Protein AF-0000000082181141 (afdb_homodimer)

Secondary structure (DSSP, 8-state):
------------------------SS------------EEE-S-SEEEEETT--EEE--EEE-SSPPEEEEEEE-SS-EEEEEEE-TTS-EEE-GGGTTTEEE-TTS-EEE-S--GGG-EEEEEEEE-TTS-EEEEEEEEEEE--/------------------------SS------------EEE-S-SEEEEETT--EEE--EEE-SSPPEEEEEEE-SS-EEEEEEE-TTS-EEE-GGGTTTEEE-TTS-EEE-S--GGG-EEEEEEEE-TTS-EEEEEEEEEEE--

Nearest PDB structures (foldseek):
  8jen-assembly4_P  TM=8.760E-01  e=7.031E-07  Homo sapiens
  5vst-assembly1_A  TM=7.725E-01  e=2.899E-07  Mus musculus
  4wtz-assembly5_L  TM=7.757E-01  e=3.823E-07  Homo sapiens
  2dru-assembly1_A  TM=8.192E-01  e=1.095E-06  Rattus norvegicus
  2fbo-assembly1_J  TM=8.295E-01  e=3.703E-06  Branchiostoma floridae

pLDDT: mean 78.2, std 28.74, range [19.04, 98.72]

Foldseek 3Di:
DPPPPPVPPPPPPPVPPPPDPDPDDPPPPPVPPVQWDKDKDDPAQEEEEEAQAKDKDDIAIDGPDWWKKWKWWDDPPDIGTQWIDTQVGDTDGDPVQVVAWDAHNRRMIMGGRDDQVSFGKMKMWIADPVGDIDIDMHGYGYHYD/DPPPPPPPPPPPPPVPPPPDPDPDDPPPPPVPPPQFDKDKDDPAQEEEEEAQAKDKDDIAIDGPDWWKKWKWWDDPPDIGTQWIDTQVGDTDGDPVQVVAWDAHNRRMIMGGRDDQVSFGKMKMWIADPVGDIDIDMHGYGYHYD

InterPro domains:
  IPR013783 Immunoglobulin-like fold [G3DSA:2.60.40.10] (36-145)
  IPR036179 Immunoglobulin-like domain superfamily [SSF48726] (46-142)

Structure (mmCIF, N/CA/C/O backbone):
data_AF-0000000082181141-model_v1
#
loop_
_entity.id
_entity.type
_entity.pdbx_description
1 polymer 'Immunoglobulin V-set domain-containing protein'
#
loop_
_atom_site.group_PDB
_atom_site.id
_atom_site.type_symbol
_atom_site.label_atom_id
_atom_site.label_alt_id
_atom_site.label_comp_id
_atom_site.label_asym_id
_atom_site.label_entity_id
_atom_site.label_seq_id
_atom_site.pdbx_PDB_ins_code
_atom_site.Cartn_x
_atom_site.Cartn_y
_atom_site.Cartn_z
_atom_site.occupancy
_atom_site.B_iso_or_equiv
_atom_site.auth_seq_id
_atom_site.auth_comp_id
_atom_site.auth_asym_id
_atom_site.auth_atom_id
_atom_site.pdbx_PDB_model_num
ATOM 1 N N . ASN A 1 1 ? -17.801 35.906 -7.103 1 19.86 1 ASN A N 1
ATOM 2 C CA . ASN A 1 1 ? -16.716 35.329 -6.318 1 19.86 1 ASN A CA 1
ATOM 3 C C . ASN A 1 1 ? -16.661 33.811 -6.466 1 19.86 1 ASN A C 1
ATOM 5 O O . ASN A 1 1 ? -17.418 33.092 -5.811 1 19.86 1 ASN A O 1
ATOM 9 N N . THR A 1 2 ? -16.74 33.261 -7.674 1 23.05 2 THR A N 1
ATOM 10 C CA . THR A 1 2 ? -16.911 32.115 -8.561 1 23.05 2 THR A CA 1
ATOM 11 C C . THR A 1 2 ? -15.805 31.088 -8.336 1 23.05 2 THR A C 1
ATOM 13 O O . THR A 1 2 ? -14.623 31.391 -8.517 1 23.05 2 THR A O 1
ATOM 16 N N . ASN A 1 3 ? -15.897 30.335 -7.176 1 23.02 3 ASN A N 1
ATOM 17 C CA . ASN A 1 3 ? -15.064 29.287 -6.596 1 23.02 3 ASN A CA 1
ATOM 18 C C . ASN A 1 3 ? -14.613 28.281 -7.651 1 23.02 3 ASN A C 1
ATOM 20 O O . ASN A 1 3 ? -15.442 27.609 -8.268 1 23.02 3 ASN A O 1
ATOM 24 N N . GLN A 1 4 ? -13.595 28.724 -8.444 1 19.26 4 GLN A N 1
ATOM 25 C CA . GLN A 1 4 ? -12.922 27.961 -9.49 1 19.26 4 GLN A CA 1
ATOM 26 C C . GLN A 1 4 ? -12.597 26.547 -9.018 1 19.26 4 GLN A C 1
ATOM 28 O O . GLN A 1 4 ? -11.86 26.365 -8.047 1 19.26 4 GLN A O 1
ATOM 33 N N . ILE A 1 5 ? -13.565 25.697 -8.927 1 23.55 5 ILE A N 1
ATOM 34 C CA . ILE A 1 5 ? -13.429 24.263 -8.695 1 23.55 5 ILE A CA 1
ATOM 35 C C . ILE A 1 5 ? -12.376 23.685 -9.637 1 23.55 5 ILE A C 1
ATOM 37 O O . ILE A 1 5 ? -12.574 23.651 -10.854 1 23.55 5 ILE A O 1
ATOM 41 N N . TYR A 1 6 ? -11.09 24.223 -9.479 1 22.86 6 TYR A N 1
ATOM 42 C CA . TYR A 1 6 ? -10.043 23.544 -10.233 1 22.86 6 TYR A CA 1
ATOM 43 C C . TYR A 1 6 ? -10.096 22.038 -10.006 1 22.86 6 TYR A C 1
ATOM 45 O O . TYR A 1 6 ? -10.038 21.574 -8.864 1 22.86 6 TYR A O 1
ATOM 53 N N . GLN A 1 7 ? -11.036 21.407 -10.589 1 21.75 7 GLN A N 1
ATOM 54 C CA . GLN A 1 7 ? -11.056 19.952 -10.696 1 21.75 7 GLN A CA 1
ATOM 55 C C . GLN A 1 7 ? -9.693 19.412 -11.12 1 21.75 7 GLN A C 1
ATOM 57 O O . GLN A 1 7 ? -9.26 19.626 -12.254 1 21.75 7 GLN A O 1
ATOM 62 N N . LEU A 1 8 ? -8.682 19.796 -10.345 1 24.06 8 LEU A N 1
ATOM 63 C CA . LEU A 1 8 ? -7.401 19.162 -10.636 1 24.06 8 LEU A CA 1
ATOM 64 C C . LEU A 1 8 ? -7.576 17.667 -10.876 1 24.06 8 LEU A C 1
ATOM 66 O O . LEU A 1 8 ? -8.037 16.942 -9.991 1 24.06 8 LEU A O 1
ATOM 70 N N . LEU A 1 9 ? -7.953 17.438 -12.1 1 23.08 9 LEU A N 1
ATOM 71 C CA . LEU A 1 9 ? -7.835 16.108 -12.688 1 23.08 9 LEU A CA 1
ATOM 72 C C . LEU A 1 9 ? -6.479 15.49 -12.367 1 23.08 9 LEU A C 1
ATOM 74 O O . LEU A 1 9 ? -5.438 16.048 -12.721 1 23.08 9 LEU A O 1
ATOM 78 N N . PHE A 1 10 ? -6.385 15.073 -11.206 1 24.81 10 PHE A N 1
ATOM 79 C CA . PHE A 1 10 ? -5.221 14.284 -10.821 1 24.81 10 PHE A CA 1
ATOM 80 C C . PHE A 1 10 ? -4.893 13.247 -11.888 1 24.81 10 PHE A C 1
ATOM 82 O O . PHE A 1 10 ? -5.723 12.393 -12.208 1 24.81 10 PHE A O 1
ATOM 89 N N . ILE A 1 11 ? -4.256 13.797 -13.004 1 24.34 11 ILE A N 1
ATOM 90 C CA . ILE A 1 11 ? -3.639 13.008 -14.064 1 24.34 11 ILE A CA 1
ATOM 91 C C . ILE A 1 11 ? -2.684 11.984 -13.455 1 24.34 11 ILE A C 1
ATOM 93 O O . ILE A 1 11 ? -1.745 12.348 -12.743 1 24.34 11 ILE A O 1
ATOM 97 N N . CYS A 1 12 ? -3.161 10.852 -13.091 1 27.35 12 CYS A N 1
ATOM 98 C CA . CYS A 1 12 ? -2.295 9.712 -12.814 1 27.35 12 CYS A CA 1
ATOM 99 C C . CYS A 1 12 ? -1.218 9.573 -13.884 1 27.35 12 CYS A C 1
ATOM 101 O O . CYS A 1 12 ? -1.527 9.361 -15.058 1 27.35 12 CYS A O 1
ATOM 103 N N . HIS A 1 13 ? -0.303 10.543 -14 1 24.77 13 HIS A N 1
ATOM 104 C CA . HIS A 1 13 ? 0.843 10.473 -14.901 1 24.77 13 HIS A CA 1
ATOM 105 C C . HIS A 1 13 ? 1.523 9.11 -14.821 1 24.77 13 HIS A C 1
ATOM 107 O O . HIS A 1 13 ? 1.971 8.697 -13.749 1 24.77 13 HIS A O 1
ATOM 113 N N . THR A 1 14 ? 0.933 8.153 -15.519 1 28.02 14 THR A N 1
ATOM 114 C CA . THR A 1 14 ? 1.706 6.978 -15.907 1 28.02 14 THR A CA 1
ATOM 115 C C . THR A 1 14 ? 2.985 7.388 -16.632 1 28.02 14 THR A C 1
ATOM 117 O O . THR A 1 14 ? 2.93 8.006 -17.697 1 28.02 14 THR A O 1
ATOM 120 N N . LEU A 1 15 ? 3.964 7.929 -16.001 1 25.99 15 LEU A N 1
ATOM 121 C CA . LEU A 1 15 ? 5.179 8.172 -16.772 1 25.99 15 LEU A CA 1
ATOM 122 C C . LEU A 1 15 ? 5.629 6.905 -17.492 1 25.99 15 LEU A C 1
ATOM 124 O O . LEU A 1 15 ? 5.881 5.881 -16.854 1 25.99 15 LEU A O 1
ATOM 128 N N . LYS A 1 16 ? 5.07 6.676 -18.762 1 25.07 16 LYS A N 1
ATOM 129 C CA . LYS A 1 16 ? 5.609 5.763 -19.766 1 25.07 16 LYS A CA 1
ATOM 130 C C . LYS A 1 16 ? 7.068 6.085 -20.075 1 25.07 16 LYS A C 1
ATOM 132 O O . LYS A 1 16 ? 7.358 7.029 -20.814 1 25.07 16 LYS A O 1
ATOM 137 N N . ASN A 1 17 ? 8.045 6.044 -19.243 1 24.16 17 ASN A N 1
ATOM 138 C CA . ASN A 1 17 ? 9.379 6.253 -19.794 1 24.16 17 ASN A CA 1
ATOM 139 C C . ASN A 1 17 ? 9.751 5.158 -20.791 1 24.16 17 ASN A C 1
ATOM 141 O O . ASN A 1 17 ? 9.841 3.985 -20.426 1 24.16 17 ASN A O 1
ATOM 145 N N . THR A 1 18 ? 9.215 5.223 -22.022 1 24.88 18 THR A N 1
ATOM 146 C CA . THR A 1 18 ? 9.693 4.453 -23.165 1 24.88 18 THR A CA 1
ATOM 147 C C . THR A 1 18 ? 11.182 4.697 -23.396 1 24.88 18 THR A C 1
ATOM 149 O O . THR A 1 18 ? 11.581 5.785 -23.815 1 24.88 18 THR A O 1
ATOM 152 N N . VAL A 1 19 ? 12.11 4.582 -22.564 1 25.71 19 VAL A N 1
ATOM 153 C CA . VAL A 1 19 ? 13.435 4.895 -23.087 1 25.71 19 VAL A CA 1
ATOM 154 C C . VAL A 1 19 ? 13.849 3.841 -24.112 1 25.71 19 VAL A C 1
ATOM 156 O O . VAL A 1 19 ? 13.633 2.645 -23.902 1 25.71 19 VAL A O 1
ATOM 159 N N . PRO A 1 20 ? 13.865 4.217 -25.385 1 25.05 20 PRO A N 1
ATOM 160 C CA . PRO A 1 20 ? 14.493 3.44 -26.456 1 25.05 20 PRO A CA 1
ATOM 161 C C . PRO A 1 20 ? 15.924 3.023 -26.123 1 25.05 20 PRO A C 1
ATOM 163 O O . PRO A 1 20 ? 16.661 3.785 -25.493 1 25.05 20 PRO A O 1
ATOM 166 N N . LEU A 1 21 ? 16.21 1.739 -26.136 1 24.79 21 LEU A N 1
ATOM 167 C CA . LEU A 1 21 ? 17.502 1.123 -25.852 1 24.79 21 LEU A CA 1
ATOM 168 C C . LEU A 1 21 ? 18.514 1.454 -26.945 1 24.79 21 LEU A C 1
ATOM 170 O O . LEU A 1 21 ? 18.571 0.773 -27.97 1 24.79 21 LEU A O 1
ATOM 174 N N . SER A 1 22 ? 18.564 2.649 -27.493 1 25.55 22 SER A N 1
ATOM 175 C CA . SER A 1 22 ? 19.707 2.708 -28.398 1 25.55 22 SER A CA 1
ATOM 176 C C . SER A 1 22 ? 21.018 2.499 -27.648 1 25.55 22 SER A C 1
ATOM 178 O O . SER A 1 22 ? 21.136 2.87 -26.479 1 25.55 22 SER A O 1
ATOM 180 N N . PHE A 1 23 ? 21.821 1.548 -28.116 1 26.53 23 PHE A N 1
ATOM 181 C CA . PHE A 1 23 ? 23.13 1.065 -27.692 1 26.53 23 PHE A CA 1
ATOM 182 C C . PHE A 1 23 ? 24.176 2.169 -27.805 1 26.53 23 PHE A C 1
ATOM 184 O O . PHE A 1 23 ? 25.213 1.985 -28.445 1 26.53 23 PHE A O 1
ATOM 191 N N . PRO A 1 24 ? 23.975 3.504 -27.488 1 28.1 24 PRO A N 1
ATOM 192 C CA . PRO A 1 24 ? 25.088 4.362 -27.904 1 28.1 24 PRO A CA 1
ATOM 193 C C . PRO A 1 24 ? 26.413 3.962 -27.26 1 28.1 24 PRO A C 1
ATOM 195 O O . PRO A 1 24 ? 26.425 3.261 -26.245 1 28.1 24 PRO A O 1
ATOM 198 N N . SER A 1 25 ? 27.574 4.312 -27.995 1 29.5 25 SER A N 1
ATOM 199 C CA . SER A 1 25 ? 29.028 4.39 -27.899 1 29.5 25 SER A CA 1
ATOM 200 C C . SER A 1 25 ? 29.464 4.912 -26.534 1 29.5 25 SER A C 1
ATOM 202 O O . SER A 1 25 ? 28.641 5.402 -25.759 1 29.5 25 SER A O 1
ATOM 204 N N . SER A 1 26 ? 30.699 5.655 -26.478 1 30.93 26 SER A N 1
ATOM 205 C CA . SER A 1 26 ? 31.602 6.061 -25.406 1 30.93 26 SER A CA 1
ATOM 206 C C . SER A 1 26 ? 30.925 7.043 -24.456 1 30.93 26 SER A C 1
ATOM 208 O O . SER A 1 26 ? 31.516 8.057 -24.078 1 30.93 26 SER A O 1
ATOM 210 N N . LEU A 1 27 ? 29.56 7.139 -24.383 1 30.86 27 LEU A N 1
ATOM 211 C CA . LEU A 1 27 ? 28.951 8.359 -23.865 1 30.86 27 LEU A CA 1
ATOM 212 C C . LEU A 1 27 ? 29.376 8.608 -22.422 1 30.86 27 LEU A C 1
ATOM 214 O O . LEU A 1 27 ? 29.222 7.735 -21.565 1 30.86 27 LEU A O 1
ATOM 218 N N . HIS A 1 28 ? 30.332 9.536 -22.329 1 34.74 28 HIS A N 1
ATOM 219 C CA . HIS A 1 28 ? 30.554 10.21 -21.055 1 34.74 28 HIS A CA 1
ATOM 220 C C . HIS A 1 28 ? 29.244 10.401 -20.297 1 34.74 28 HIS A C 1
ATOM 222 O O . HIS A 1 28 ? 28.333 11.074 -20.784 1 34.74 28 HIS A O 1
ATOM 228 N N . TYR A 1 29 ? 28.77 9.403 -19.776 1 31.19 29 TYR A N 1
ATOM 229 C CA . TYR A 1 29 ? 27.531 9.429 -19.006 1 31.19 29 TYR A CA 1
ATOM 230 C C . TYR A 1 29 ? 27.494 10.633 -18.072 1 31.19 29 TYR A C 1
ATOM 232 O O . TYR A 1 29 ? 28.248 10.694 -17.098 1 31.19 29 TYR A O 1
ATOM 240 N N . VAL A 1 30 ? 27.604 11.901 -18.672 1 35.65 30 VAL A N 1
ATOM 241 C CA . VAL A 1 30 ? 27.159 12.957 -17.769 1 35.65 30 VAL A CA 1
ATOM 242 C C . VAL A 1 30 ? 26.025 12.439 -16.887 1 35.65 30 VAL A C 1
ATOM 244 O O . VAL A 1 30 ? 25.054 11.866 -17.386 1 35.65 30 VAL A O 1
ATOM 247 N N . LEU A 1 31 ? 26.438 12.02 -15.758 1 38.08 31 LEU A N 1
ATOM 248 C CA . LEU A 1 31 ? 25.352 11.774 -14.815 1 38.08 31 LEU A CA 1
ATOM 249 C C . LEU A 1 31 ? 24.214 12.766 -15.025 1 38.08 31 LEU A C 1
ATOM 251 O O . LEU A 1 31 ? 24.448 13.971 -15.142 1 38.08 31 LEU A O 1
ATOM 255 N N . PRO A 1 32 ? 23.272 12.565 -16.036 1 42.5 32 PRO A N 1
ATOM 256 C CA . PRO A 1 32 ? 22.259 13.617 -16.145 1 42.5 32 PRO A CA 1
ATOM 257 C C . PRO A 1 32 ? 22.104 14.422 -14.857 1 42.5 32 PRO A C 1
ATOM 259 O O . PRO A 1 32 ? 22.416 13.925 -13.772 1 42.5 32 PRO A O 1
ATOM 262 N N . PRO A 1 33 ? 22.056 15.811 -14.928 1 42.9 33 PRO A N 1
ATOM 263 C CA . PRO A 1 33 ? 21.791 16.509 -13.668 1 42.9 33 PRO A CA 1
ATOM 264 C C . PRO A 1 33 ? 20.981 15.666 -12.685 1 42.9 33 PRO A C 1
ATOM 266 O O . PRO A 1 33 ? 20.175 14.83 -13.102 1 42.9 33 PRO A O 1
ATOM 269 N N . ALA A 1 34 ? 21.469 15.355 -11.53 1 43.54 34 ALA A N 1
ATOM 270 C CA . ALA A 1 34 ? 20.736 14.649 -10.482 1 43.54 34 ALA A CA 1
ATOM 271 C C . ALA A 1 34 ? 19.238 14.921 -10.582 1 43.54 34 ALA A C 1
ATOM 273 O O . ALA A 1 34 ? 18.789 16.047 -10.355 1 43.54 34 ALA A O 1
ATOM 274 N N . ALA A 1 35 ? 18.544 14.73 -11.683 1 47.39 35 ALA A N 1
ATOM 275 C CA . ALA A 1 35 ? 17.109 14.826 -11.432 1 47.39 35 ALA A CA 1
ATOM 276 C C . ALA A 1 35 ? 16.807 14.764 -9.937 1 47.39 35 ALA A C 1
ATOM 278 O O . ALA A 1 35 ? 17.418 13.979 -9.207 1 47.39 35 ALA A O 1
ATOM 279 N N . GLY A 1 36 ? 16.705 15.94 -9.354 1 56.25 36 GLY A N 1
ATOM 280 C CA . GLY A 1 36 ? 16.504 16.09 -7.921 1 56.25 36 GLY A CA 1
ATOM 281 C C . GLY A 1 36 ? 15.834 14.887 -7.284 1 56.25 36 GLY A C 1
ATOM 282 O O . GLY A 1 36 ? 14.779 14.442 -7.741 1 56.25 36 GLY A O 1
ATOM 283 N N . ALA A 1 37 ? 16.573 13.976 -6.728 1 82.43 37 ALA A N 1
ATOM 284 C CA . ALA A 1 37 ? 16.152 12.73 -6.092 1 82.43 37 ALA A CA 1
ATOM 285 C C . ALA A 1 37 ? 15.163 12.999 -4.961 1 82.43 37 ALA A C 1
ATOM 287 O O . ALA A 1 37 ? 15.401 13.863 -4.113 1 82.43 37 ALA A O 1
ATOM 288 N N . ILE A 1 38 ? 13.944 12.766 -5.1 1 94.63 38 ILE A N 1
ATOM 289 C CA . ILE A 1 38 ? 12.963 12.859 -4.024 1 94.63 38 ILE A CA 1
ATOM 290 C C . ILE A 1 38 ? 13.408 11.997 -2.844 1 94.63 38 ILE A C 1
ATOM 292 O O . ILE A 1 38 ? 13.817 10.848 -3.026 1 94.63 38 ILE A O 1
ATOM 296 N N . SER A 1 39 ? 13.478 12.657 -1.706 1 95.47 39 SER A N 1
ATOM 297 C CA . SER A 1 39 ? 13.712 11.916 -0.47 1 95.47 39 SER A CA 1
ATOM 298 C C . SER A 1 39 ? 12.573 12.124 0.522 1 95.47 39 SER A C 1
ATOM 300 O O . SER A 1 39 ? 12.165 13.258 0.779 1 95.47 39 SER A O 1
ATOM 302 N N . ILE A 1 40 ? 12.059 11 0.964 1 96.15 40 ILE A N 1
ATOM 303 C CA . ILE A 1 40 ? 11.043 11.028 2.01 1 96.15 40 ILE A CA 1
ATOM 304 C C . ILE A 1 40 ? 11.592 10.382 3.28 1 96.15 40 ILE A C 1
ATOM 306 O O . ILE A 1 40 ? 11.893 9.186 3.296 1 96.15 40 ILE A O 1
ATOM 310 N N . ARG A 1 41 ? 11.625 11.143 4.311 1 96.62 41 ARG A N 1
ATOM 311 C CA . ARG A 1 41 ? 12.133 10.635 5.582 1 96.62 41 ARG A CA 1
ATOM 312 C C . ARG A 1 41 ? 11.059 10.69 6.662 1 96.62 41 ARG A C 1
ATOM 314 O O . ARG A 1 41 ? 10.276 11.641 6.72 1 96.62 41 ARG A O 1
ATOM 321 N N . SER A 1 42 ? 11.02 9.699 7.456 1 96.81 42 SER A N 1
ATOM 322 C CA . SER A 1 42 ? 10.116 9.632 8.6 1 96.81 42 SER A CA 1
ATOM 323 C C . SER A 1 42 ? 10.777 8.94 9.787 1 96.81 42 SER A C 1
ATOM 325 O O . SER A 1 42 ? 11.495 7.952 9.615 1 96.81 42 SER A O 1
ATOM 327 N N . PRO A 1 43 ? 10.539 9.483 10.998 1 94.29 43 PRO A N 1
ATOM 328 C CA . PRO A 1 43 ? 11.118 8.831 12.176 1 94.29 43 PRO A CA 1
ATOM 329 C C . PRO A 1 43 ? 10.463 7.487 12.487 1 94.29 43 PRO A C 1
ATOM 331 O O . PRO A 1 43 ? 11.078 6.63 13.127 1 94.29 43 PRO A O 1
ATOM 334 N N . GLN A 1 44 ? 9.24 7.312 12.14 1 95.51 44 GLN A N 1
ATOM 335 C CA . GLN A 1 44 ? 8.498 6.104 12.483 1 95.51 44 GLN A CA 1
ATOM 336 C C . GLN A 1 44 ? 7.585 5.675 11.338 1 95.51 44 GLN A C 1
ATOM 338 O O . GLN A 1 44 ? 6.814 6.483 10.817 1 95.51 44 GLN A O 1
ATOM 343 N N . HIS A 1 45 ? 7.659 4.386 11.003 1 95.05 45 HIS A N 1
ATOM 344 C CA . HIS A 1 45 ? 6.847 3.881 9.901 1 95.05 45 HIS A CA 1
ATOM 345 C C . HIS A 1 45 ? 5.771 2.925 10.404 1 95.05 45 HIS A C 1
ATOM 347 O O . HIS A 1 45 ? 4.879 2.534 9.646 1 95.05 45 HIS A O 1
ATOM 353 N N . SER A 1 46 ? 5.853 2.534 11.645 1 93.3 46 SER A N 1
ATOM 354 C CA . SER A 1 46 ? 4.833 1.718 12.296 1 93.3 46 SER A CA 1
ATOM 355 C C . SER A 1 46 ? 4.278 2.412 13.536 1 93.3 46 SER A C 1
ATOM 357 O O . SER A 1 46 ? 5.029 2.749 14.454 1 93.3 46 SER A O 1
ATOM 359 N N . LEU A 1 47 ? 2.999 2.587 13.522 1 96.73 47 LEU A N 1
ATOM 360 C CA . LEU A 1 47 ? 2.346 3.315 14.605 1 96.73 47 LEU A CA 1
ATOM 361 C C . LEU A 1 47 ? 1.229 2.482 15.223 1 96.73 47 LEU A C 1
ATOM 363 O O . LEU A 1 47 ? 0.494 1.793 14.511 1 96.73 47 LEU A O 1
ATOM 367 N N . THR A 1 48 ? 1.153 2.491 16.518 1 96.91 48 THR A N 1
ATOM 368 C CA . THR A 1 48 ? 0.034 1.929 17.266 1 96.91 48 THR A CA 1
ATOM 369 C C . THR A 1 48 ? -0.619 2.993 18.144 1 96.91 48 THR A C 1
ATOM 371 O O . THR A 1 48 ? 0.062 3.672 18.916 1 96.91 48 THR A O 1
ATOM 374 N N . ARG A 1 49 ? -1.917 3.192 17.981 1 98.12 49 ARG A N 1
ATOM 375 C CA . ARG A 1 49 ? -2.65 4.21 18.725 1 98.12 49 ARG A CA 1
ATOM 376 C C . ARG A 1 49 ? -3.988 3.671 19.219 1 98.12 49 ARG A C 1
ATOM 378 O O . ARG A 1 49 ? -4.575 2.784 18.594 1 98.12 49 ARG A O 1
ATOM 385 N N . PRO A 1 50 ? -4.519 4.247 20.315 1 97.58 50 PRO A N 1
ATOM 386 C CA . PRO A 1 50 ? -5.863 3.866 20.754 1 97.58 50 PRO A CA 1
ATOM 387 C C . PRO A 1 50 ? -6.963 4.515 19.917 1 97.58 50 PRO A C 1
ATOM 389 O O . PRO A 1 50 ? -6.762 5.596 19.357 1 97.58 50 PRO A O 1
ATOM 392 N N . VAL A 1 51 ? -8.099 3.846 19.915 1 97.69 51 VAL A N 1
ATOM 393 C CA . VAL A 1 51 ? -9.293 4.417 19.302 1 97.69 51 VAL A CA 1
ATOM 394 C C . VAL A 1 51 ? -9.566 5.8 19.889 1 97.69 51 VAL A C 1
ATOM 396 O O . VAL A 1 51 ? -9.312 6.039 21.072 1 97.69 51 VAL A O 1
ATOM 399 N N . GLN A 1 52 ? -10.079 6.757 19.077 1 97.15 52 GLN A N 1
ATOM 400 C CA . GLN A 1 52 ? -10.533 8.102 19.411 1 97.15 52 GLN A CA 1
ATOM 401 C C . GLN A 1 52 ? -9.352 9.045 19.625 1 97.15 52 GLN A C 1
ATOM 403 O O . GLN A 1 52 ? -9.537 10.251 19.796 1 97.15 52 GLN A O 1
ATOM 408 N N . GLN A 1 53 ? -8.198 8.542 19.59 1 97.89 53 GLN A N 1
ATOM 409 C CA . GLN A 1 53 ? -7.026 9.412 19.602 1 97.89 53 GLN A CA 1
ATOM 410 C C . GLN A 1 53 ? -6.652 9.85 18.19 1 97.89 53 GLN A C 1
ATOM 412 O O . GLN A 1 53 ? -7.344 9.516 17.226 1 97.89 53 GLN A O 1
ATOM 417 N N . ASP A 1 54 ? -5.65 10.666 18.138 1 98.4 54 ASP A N 1
ATOM 418 C CA . ASP A 1 54 ? -5.165 11.153 16.85 1 98.4 54 ASP A CA 1
ATOM 419 C C . ASP A 1 54 ? -3.82 10.522 16.496 1 98.4 54 ASP A C 1
ATOM 421 O O . ASP A 1 54 ? -3.156 9.939 17.356 1 98.4 54 ASP A O 1
ATOM 425 N N . VAL A 1 55 ? -3.493 10.599 15.218 1 98.71 55 VAL A N 1
ATOM 426 C CA . VAL A 1 55 ? -2.182 10.145 14.765 1 98.71 55 VAL A CA 1
ATOM 427 C C . VAL A 1 55 ? -1.615 11.132 13.748 1 98.71 55 VAL A C 1
ATOM 429 O O . VAL A 1 55 ? -2.367 11.766 13.003 1 98.71 55 VAL A O 1
ATOM 432 N N . LEU A 1 56 ? -0.326 11.281 13.821 1 98.72 56 LEU A N 1
ATOM 433 C CA . LEU A 1 56 ? 0.413 12.066 12.839 1 98.72 56 LEU A CA 1
ATOM 434 C C . LEU A 1 56 ? 1.339 11.177 12.017 1 98.72 56 LEU A C 1
ATOM 436 O O . LEU A 1 56 ? 2.198 10.487 12.572 1 98.72 56 LEU A O 1
ATOM 440 N N . PHE A 1 57 ? 1.103 11.166 10.792 1 98.41 57 PHE A N 1
ATOM 441 C CA . PHE A 1 57 ? 2.087 10.597 9.88 1 98.41 57 PHE A CA 1
ATOM 442 C C . PHE A 1 57 ? 3.113 11.645 9.467 1 98.41 57 PHE A C 1
ATOM 444 O O . PHE A 1 57 ? 2.894 12.395 8.514 1 98.41 57 PHE A O 1
ATOM 451 N N . SER A 1 58 ? 4.226 11.604 10.113 1 98.32 58 SER A N 1
ATOM 452 C CA . SER A 1 58 ? 5.221 12.663 9.981 1 98.32 58 SER A CA 1
ATOM 453 C C . SER A 1 58 ? 6.222 12.346 8.875 1 98.32 58 SER A C 1
ATOM 455 O O . SER A 1 58 ? 6.776 11.245 8.829 1 98.32 58 SER A O 1
ATOM 457 N N . VAL A 1 59 ? 6.414 13.344 8.051 1 97.43 59 VAL A N 1
ATOM 458 C CA . VAL A 1 59 ? 7.42 13.173 7.007 1 97.43 59 VAL A CA 1
ATOM 459 C C . VAL A 1 59 ? 8.243 14.452 6.869 1 97.43 59 VAL A C 1
ATOM 461 O O . VAL A 1 59 ? 7.807 15.527 7.288 1 97.43 59 VAL A O 1
ATOM 464 N N . ASP A 1 60 ? 9.444 14.247 6.353 1 96.71 60 ASP A N 1
ATOM 465 C CA . ASP A 1 60 ? 10.315 15.301 5.84 1 96.71 60 ASP A CA 1
ATOM 466 C C . ASP A 1 60 ? 10.688 15.044 4.382 1 96.71 60 ASP A C 1
ATOM 468 O O . ASP A 1 60 ? 11.313 14.029 4.065 1 96.71 60 ASP A O 1
ATOM 472 N N . ILE A 1 61 ? 10.271 15.978 3.55 1 96.04 61 ILE A N 1
ATOM 473 C CA . ILE A 1 61 ? 10.419 15.761 2.115 1 96.04 61 ILE A CA 1
ATOM 474 C C . ILE A 1 61 ? 11.477 16.709 1.556 1 96.04 61 ILE A C 1
ATOM 476 O O . ILE A 1 61 ? 11.458 17.909 1.843 1 96.04 61 ILE A O 1
ATOM 480 N N . SER A 1 62 ? 12.368 16.104 0.785 1 95.67 62 SER A N 1
ATOM 481 C CA . SER A 1 62 ? 13.319 16.886 0.001 1 95.67 62 SER A CA 1
ATOM 482 C C . SER A 1 62 ? 13.167 16.605 -1.491 1 95.67 62 SER A C 1
ATOM 484 O O . SER A 1 62 ? 13.204 15.449 -1.917 1 95.67 62 SER A O 1
ATOM 486 N N . CYS A 1 63 ? 12.913 17.701 -2.178 1 94.24 63 CYS A N 1
ATOM 487 C CA . CYS A 1 63 ? 12.794 17.55 -3.624 1 94.24 63 CYS A CA 1
ATOM 488 C C . CYS A 1 63 ? 13.002 18.884 -4.331 1 94.24 63 CYS A C 1
ATOM 490 O O . CYS A 1 63 ? 13.231 19.906 -3.682 1 94.24 63 CYS A O 1
ATOM 492 N N . VAL A 1 64 ? 12.949 18.752 -5.65 1 91.76 64 VAL A N 1
ATOM 493 C CA . VAL A 1 64 ? 13.052 19.972 -6.444 1 91.76 64 VAL A CA 1
ATOM 494 C C . VAL A 1 64 ? 11.671 20.605 -6.601 1 91.76 64 VAL A C 1
ATOM 496 O O . VAL A 1 64 ? 10.721 19.939 -7.018 1 91.76 64 VAL A O 1
ATOM 499 N N . GLY A 1 65 ? 11.602 21.916 -6.203 1 91.71 65 GLY A N 1
ATOM 500 C CA . GLY A 1 65 ? 10.338 22.62 -6.354 1 91.71 65 GLY A CA 1
ATOM 501 C C . GLY A 1 65 ? 9.284 22.173 -5.36 1 91.71 65 GLY A C 1
ATOM 502 O O . GLY A 1 65 ? 9.6 21.517 -4.365 1 91.71 65 GLY A O 1
ATOM 503 N N . ILE A 1 66 ? 8.04 22.642 -5.51 1 93.16 66 ILE A N 1
ATOM 504 C CA . ILE A 1 66 ? 6.912 22.277 -4.66 1 93.16 66 ILE A CA 1
ATOM 505 C C . ILE A 1 66 ? 6.238 21.021 -5.209 1 93.16 66 ILE A C 1
ATOM 507 O O . ILE A 1 66 ? 5.674 21.04 -6.306 1 93.16 66 ILE A O 1
ATOM 511 N N . PRO A 1 67 ? 6.268 20.058 -4.513 1 96.23 67 PRO A N 1
ATOM 512 C CA . PRO A 1 67 ? 5.676 18.82 -5.026 1 96.23 67 PRO A CA 1
ATOM 513 C C . PRO A 1 67 ? 4.171 18.739 -4.781 1 96.23 67 PRO A C 1
ATOM 515 O O . PRO A 1 67 ? 3.623 19.538 -4.018 1 96.23 67 PRO A O 1
ATOM 518 N N . THR A 1 68 ? 3.515 17.825 -5.441 1 96.71 68 THR A N 1
ATOM 519 C CA . THR A 1 68 ? 2.203 17.33 -5.037 1 96.71 68 THR A CA 1
ATOM 520 C C . THR A 1 68 ? 2.342 16.124 -4.112 1 96.71 68 THR A C 1
ATOM 522 O O . THR A 1 68 ? 3.144 15.224 -4.373 1 96.71 68 THR A O 1
ATOM 525 N N . VAL A 1 69 ? 1.583 16.193 -3.062 1 97.8 69 VAL A N 1
ATOM 526 C CA . VAL A 1 69 ? 1.568 15.088 -2.109 1 97.8 69 VAL A CA 1
ATOM 527 C C . VAL A 1 69 ? 0.2 14.411 -2.125 1 97.8 69 VAL A C 1
ATOM 529 O O . VAL A 1 69 ? -0.833 15.083 -2.065 1 97.8 69 VAL A O 1
ATOM 532 N N . GLN A 1 70 ? 0.204 13.095 -2.199 1 97.48 70 GLN A N 1
ATOM 533 C CA . GLN A 1 70 ? -1.024 12.309 -2.153 1 97.48 70 GLN A CA 1
ATOM 534 C C . GLN A 1 70 ? -0.954 11.242 -1.064 1 97.48 70 GLN A C 1
ATOM 536 O O . GLN A 1 70 ? 0.04 10.521 -0.957 1 97.48 70 GLN A O 1
ATOM 541 N N . TRP A 1 71 ? -2.047 11.158 -0.291 1 97.28 71 TRP A N 1
ATOM 542 C CA . TRP A 1 71 ? -2.16 10.109 0.717 1 97.28 71 TRP A CA 1
ATOM 543 C C . TRP A 1 71 ? -3.268 9.125 0.357 1 97.28 71 TRP A C 1
ATOM 545 O O . TRP A 1 71 ? -4.352 9.53 -0.07 1 97.28 71 TRP A O 1
ATOM 555 N N . THR A 1 72 ? -2.918 7.852 0.529 1 95.39 72 THR A N 1
ATOM 556 C CA . THR A 1 72 ? -3.848 6.761 0.259 1 95.39 72 THR A CA 1
ATOM 557 C C . THR A 1 72 ? -3.875 5.773 1.422 1 95.39 72 THR A C 1
ATOM 559 O O . THR A 1 72 ? -2.84 5.495 2.031 1 95.39 72 THR A O 1
ATOM 562 N N . PHE A 1 73 ? -5.05 5.283 1.726 1 96.04 73 PHE A N 1
ATOM 563 C CA . PHE A 1 73 ? -5.239 4.237 2.725 1 96.04 73 PHE A CA 1
ATOM 564 C C . PHE A 1 73 ? -5.476 2.888 2.058 1 96.04 73 PHE A C 1
ATOM 566 O O . PHE A 1 73 ? -6.221 2.796 1.079 1 96.04 73 PHE A O 1
ATOM 573 N N . MET A 1 74 ? -4.777 1.888 2.587 1 93.06 74 MET A N 1
ATOM 574 C CA . MET A 1 74 ? -4.987 0.523 2.115 1 93.06 74 MET A CA 1
ATOM 575 C C . MET A 1 74 ? -5.148 -0.439 3.288 1 93.06 74 MET A C 1
ATOM 577 O O . MET A 1 74 ? -4.456 -0.313 4.299 1 93.06 74 MET A O 1
ATOM 581 N N . SER A 1 75 ? -6.074 -1.383 3.181 1 92.53 75 SER A N 1
ATOM 582 C CA . SER A 1 75 ? -6.27 -2.488 4.114 1 92.53 75 SER A CA 1
ATOM 583 C C . SER A 1 75 ? -6.427 -3.813 3.377 1 92.53 75 SER A C 1
ATOM 585 O O . SER A 1 75 ? -6.207 -3.886 2.166 1 92.53 75 SER A O 1
ATOM 587 N N . GLY A 1 76 ? -6.647 -4.831 4.044 1 90.34 76 GLY A N 1
ATOM 588 C CA . GLY A 1 76 ? -6.866 -6.125 3.417 1 90.34 76 GLY A CA 1
ATOM 589 C C . GLY A 1 76 ? -8 -6.116 2.41 1 90.34 76 GLY A C 1
ATOM 590 O O . GLY A 1 76 ? -8.012 -6.919 1.474 1 90.34 76 GLY A O 1
ATOM 591 N N . ARG A 1 77 ? -8.891 -5.083 2.49 1 85.38 77 ARG A N 1
ATOM 592 C CA . ARG A 1 77 ? -10.104 -5.207 1.688 1 85.38 77 ARG A CA 1
ATOM 593 C C . ARG A 1 77 ? -10.32 -3.968 0.826 1 85.38 77 ARG A C 1
ATOM 595 O O . ARG A 1 77 ? -11.04 -4.018 -0.173 1 85.38 77 ARG A O 1
ATOM 602 N N . VAL A 1 78 ? -9.705 -2.865 1.193 1 85.87 78 VAL A N 1
ATOM 603 C CA . VAL A 1 78 ? -10.083 -1.641 0.494 1 85.87 78 VAL A CA 1
ATOM 604 C C . VAL A 1 78 ? -8.853 -0.758 0.298 1 85.87 78 VAL A C 1
ATOM 606 O O . VAL A 1 78 ? -7.934 -0.77 1.121 1 85.87 78 VAL A O 1
ATOM 609 N N . SER A 1 79 ? -8.827 -0.091 -0.762 1 88.85 79 SER A N 1
ATOM 610 C CA . SER A 1 79 ? -7.957 1.053 -1.013 1 88.85 79 SER A CA 1
ATOM 611 C C . SER A 1 79 ? -8.766 2.334 -1.194 1 88.85 79 SER A C 1
ATOM 613 O O . SER A 1 79 ? -9.772 2.343 -1.906 1 88.85 79 SER A O 1
ATOM 615 N N . ARG A 1 80 ? -8.383 3.393 -0.449 1 92.26 80 ARG A N 1
ATOM 616 C CA . ARG A 1 80 ? -9.115 4.654 -0.513 1 92.26 80 ARG A CA 1
ATOM 617 C C . ARG A 1 80 ? -8.159 5.838 -0.615 1 92.26 80 ARG A C 1
ATOM 619 O O . ARG A 1 80 ? -7.157 5.896 0.101 1 92.26 80 ARG A O 1
ATOM 626 N N . ASP A 1 81 ? -8.565 6.723 -1.494 1 93.68 81 ASP A N 1
ATOM 627 C CA . ASP A 1 81 ? -7.859 8 -1.522 1 93.68 81 ASP A CA 1
ATOM 628 C C . ASP A 1 81 ? -8.217 8.852 -0.306 1 93.68 81 ASP A C 1
ATOM 630 O O . ASP A 1 81 ? -9.396 9.079 -0.026 1 93.68 81 ASP A O 1
ATOM 634 N N . ILE A 1 82 ? -7.238 9.229 0.296 1 97.24 82 ILE A N 1
ATOM 635 C CA . ILE A 1 82 ? -7.49 10.101 1.438 1 97.24 82 ILE A CA 1
ATOM 636 C C . ILE A 1 82 ? -7.51 11.557 0.981 1 97.24 82 ILE A C 1
ATOM 638 O O . ILE A 1 82 ? -8.414 12.315 1.34 1 97.24 82 ILE A O 1
ATOM 642 N N . GLY A 1 83 ? -6.423 11.945 0.168 1 96.4 83 GLY A N 1
ATOM 643 C CA . GLY A 1 83 ? -6.344 13.309 -0.331 1 96.4 83 GLY A CA 1
ATOM 644 C C . GLY A 1 83 ? -5.035 13.612 -1.036 1 96.4 83 GLY A C 1
ATOM 645 O O . GLY A 1 83 ? -4.12 12.786 -1.039 1 96.4 83 GLY A O 1
ATOM 646 N N . ALA A 1 84 ? -5.074 14.793 -1.695 1 96.56 84 ALA A N 1
ATOM 647 C CA . ALA A 1 84 ? -3.902 15.316 -2.393 1 96.56 84 ALA A CA 1
ATOM 648 C C . ALA A 1 84 ? -3.787 16.827 -2.215 1 96.56 84 ALA A C 1
ATOM 650 O O . ALA A 1 84 ? -4.795 17.537 -2.208 1 96.56 84 ALA A O 1
ATOM 651 N N . TRP A 1 85 ? -2.559 17.243 -2.038 1 95.96 85 TRP A N 1
ATOM 652 C CA . TRP A 1 85 ? -2.385 18.685 -1.9 1 95.96 85 TRP A CA 1
ATOM 653 C C . TRP A 1 85 ? -0.963 19.1 -2.26 1 95.96 85 TRP A C 1
ATOM 655 O O . TRP A 1 85 ? -0.069 18.255 -2.355 1 95.96 85 TRP A O 1
ATOM 665 N N . GLN A 1 86 ? -0.857 20.308 -2.582 1 94.75 86 GLN A N 1
ATOM 666 C CA . GLN A 1 86 ? 0.431 20.98 -2.718 1 94.75 86 GLN A CA 1
ATOM 667 C C . GLN A 1 86 ? 0.722 21.861 -1.506 1 94.75 86 GLN A C 1
ATOM 669 O O . GLN A 1 86 ? -0.07 22.743 -1.169 1 94.75 86 GLN A O 1
ATOM 674 N N . PRO A 1 87 ? 1.814 21.482 -0.903 1 86.25 87 PRO A N 1
ATOM 675 C CA . PRO A 1 87 ? 2.151 22.337 0.238 1 86.25 87 PRO A CA 1
ATOM 676 C C . PRO A 1 87 ? 2.096 23.824 -0.103 1 86.25 87 PRO A C 1
ATOM 678 O O . PRO A 1 87 ? 2.801 24.28 -1.007 1 86.25 87 PRO A O 1
ATOM 681 N N . GLY A 1 88 ? 1.3 24.586 0.658 1 83.11 88 GLY A N 1
ATOM 682 C CA . GLY A 1 88 ? 1.133 26.01 0.417 1 83.11 88 GLY A CA 1
ATOM 683 C C . GLY A 1 88 ? 0.198 26.314 -0.738 1 83.11 88 GLY A C 1
ATOM 684 O O . GLY A 1 88 ? 0.005 27.477 -1.099 1 83.11 88 GLY A O 1
ATOM 685 N N . GLY A 1 89 ? -0.407 25.321 -1.287 1 90.06 89 GLY A N 1
ATOM 686 C CA . GLY A 1 89 ? -1.296 25.477 -2.427 1 90.06 89 GLY A CA 1
ATOM 687 C C . GLY A 1 89 ? -2.67 24.876 -2.199 1 90.06 89 GLY A C 1
ATOM 688 O O . GLY A 1 89 ? -3.331 25.184 -1.205 1 90.06 89 GLY A O 1
ATOM 689 N N . PHE A 1 90 ? -3.035 24.132 -3.103 1 89.37 90 PHE A N 1
ATOM 690 C CA . PHE A 1 90 ? -4.371 23.554 -3.022 1 89.37 90 PHE A CA 1
ATOM 691 C C . PHE A 1 90 ? -4.394 22.376 -2.056 1 89.37 90 PHE A C 1
ATOM 693 O O . PHE A 1 90 ? -3.349 21.804 -1.742 1 89.37 90 PHE A O 1
ATOM 700 N N . THR A 1 91 ? -5.545 22.163 -1.553 1 92.15 91 THR A N 1
ATOM 701 C CA . THR A 1 91 ? -5.827 20.988 -0.735 1 92.15 91 THR A CA 1
ATOM 702 C C . THR A 1 91 ? -7.148 20.345 -1.15 1 92.15 91 THR A C 1
ATOM 704 O O . THR A 1 91 ? -8.176 21.021 -1.229 1 92.15 91 THR A O 1
ATOM 707 N N . ASN A 1 92 ? -7.06 19.053 -1.531 1 94.42 92 ASN A N 1
ATOM 708 C CA . ASN A 1 92 ? -8.236 18.245 -1.837 1 94.42 92 ASN A CA 1
ATOM 709 C C . ASN A 1 92 ? -8.303 16.998 -0.961 1 94.42 92 ASN A C 1
ATOM 711 O O . ASN A 1 92 ? -7.53 16.058 -1.152 1 94.42 92 ASN A O 1
ATOM 715 N N . VAL A 1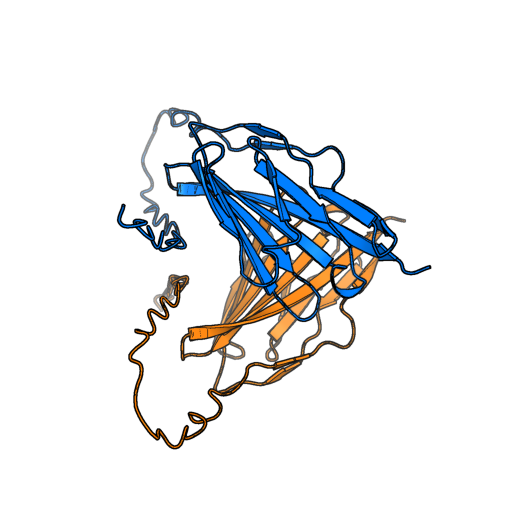 93 ? -9.266 17.032 -0.072 1 94.96 93 VAL A N 1
ATOM 716 C CA . VAL A 1 93 ? -9.442 15.896 0.828 1 94.96 93 VAL A CA 1
ATOM 717 C C . VAL A 1 93 ? -10.724 15.147 0.47 1 94.96 93 VAL A C 1
ATOM 719 O O . VAL A 1 93 ? -11.754 15.765 0.19 1 94.96 93 VAL A O 1
ATOM 722 N N . SER A 1 94 ? -10.633 13.859 0.429 1 93.84 94 SER A N 1
ATOM 723 C CA . SER A 1 94 ? -11.802 13.055 0.087 1 93.84 94 SER A CA 1
ATOM 724 C C . SER A 1 94 ? -12.924 13.25 1.102 1 93.84 94 SER A C 1
ATOM 726 O O . SER A 1 94 ? -12.668 13.581 2.262 1 93.84 94 SER A O 1
ATOM 728 N N . GLU A 1 95 ? -14.174 13.042 0.693 1 90.18 95 GLU A N 1
ATOM 729 C CA . GLU A 1 95 ? -15.363 13.29 1.504 1 90.18 95 GLU A CA 1
ATOM 730 C C . GLU A 1 95 ? -15.347 12.449 2.777 1 90.18 95 GLU A C 1
ATOM 732 O O . GLU A 1 95 ? -15.723 12.929 3.849 1 90.18 95 GLU A O 1
ATOM 737 N N . ASP A 1 96 ? -14.873 11.259 2.683 1 88.85 96 ASP A N 1
ATOM 738 C CA . ASP A 1 96 ? -14.887 10.337 3.814 1 88.85 96 ASP A CA 1
ATOM 739 C C . ASP A 1 96 ? -13.956 10.817 4.925 1 88.85 96 ASP A C 1
ATOM 741 O O . ASP A 1 96 ? -14.053 10.357 6.065 1 88.85 96 ASP A O 1
ATOM 745 N N . TYR A 1 97 ? -13.057 11.752 4.568 1 93.94 97 TYR A N 1
ATOM 746 C CA . TYR A 1 97 ? -12.007 12.126 5.51 1 93.94 97 TYR A CA 1
ATOM 747 C C . TYR A 1 97 ? -12.073 13.612 5.838 1 93.94 97 TYR A C 1
ATOM 749 O O . TYR A 1 97 ? -11.268 14.117 6.625 1 93.94 97 TYR A O 1
ATOM 757 N N . MET A 1 98 ? -12.9 14.383 5.268 1 92.17 98 MET A N 1
ATOM 758 C CA . MET A 1 98 ? -12.915 15.843 5.272 1 92.17 98 MET A CA 1
ATOM 759 C C . MET A 1 98 ? -12.946 16.383 6.698 1 92.17 98 MET A C 1
ATOM 761 O O . MET A 1 98 ? -12.348 17.422 6.986 1 92.17 98 MET A O 1
ATOM 765 N N . ASP A 1 99 ? -13.502 15.696 7.638 1 94.45 99 ASP A N 1
ATOM 766 C CA . ASP A 1 99 ? -13.615 16.236 8.989 1 94.45 99 ASP A CA 1
ATOM 767 C C . ASP A 1 99 ? -12.509 15.694 9.892 1 94.45 99 ASP A C 1
ATOM 769 O O . ASP A 1 99 ? -12.418 16.067 11.063 1 94.45 99 ASP A O 1
ATOM 773 N N . ARG A 1 100 ? -11.654 14.905 9.352 1 97.5 100 ARG A N 1
ATOM 774 C CA . ARG A 1 100 ? -10.747 14.217 10.264 1 97.5 100 ARG A CA 1
ATOM 775 C C . ARG A 1 100 ? -9.295 14.399 9.834 1 97.5 100 ARG A C 1
ATOM 777 O O . ARG A 1 100 ? -8.374 14.078 10.588 1 97.5 100 ARG A O 1
ATOM 784 N N . ILE A 1 101 ? -9.082 14.983 8.661 1 97.5 101 ILE A N 1
ATOM 785 C CA . ILE A 1 101 ? -7.72 15.085 8.146 1 97.5 101 ILE A CA 1
ATOM 786 C C . ILE A 1 101 ? -7.172 16.486 8.41 1 97.5 101 ILE A C 1
ATOM 788 O O . ILE A 1 101 ? -7.863 17.482 8.184 1 97.5 101 ILE A O 1
ATOM 792 N N . LEU A 1 102 ? -6.02 16.536 8.844 1 95.77 102 LEU A N 1
ATOM 793 C CA . LEU A 1 102 ? -5.213 17.749 8.919 1 95.77 102 LEU A CA 1
ATOM 794 C C . LEU A 1 102 ? -4 17.654 7.999 1 95.77 102 LEU A C 1
ATOM 796 O O . LEU A 1 102 ? -3.205 16.718 8.108 1 95.77 102 LEU A O 1
ATOM 800 N N . THR A 1 103 ? -3.865 18.624 7.118 1 95.9 103 THR A N 1
ATOM 801 C CA . THR A 1 103 ? -2.742 18.652 6.187 1 95.9 103 THR A CA 1
ATOM 802 C C . THR A 1 103 ? -1.678 19.641 6.653 1 95.9 103 THR A C 1
ATOM 804 O O . THR A 1 103 ? -2.001 20.73 7.131 1 95.9 103 THR A O 1
ATOM 807 N N . TYR A 1 104 ? -0.445 19.255 6.529 1 95.43 104 TYR A N 1
ATOM 808 C CA . TYR A 1 104 ? 0.652 20.135 6.916 1 95.43 104 TYR A CA 1
ATOM 809 C C . TYR A 1 104 ? 1.458 20.569 5.698 1 95.43 104 TYR A C 1
ATOM 811 O O . TYR A 1 104 ? 1.504 19.859 4.691 1 95.43 104 TYR A O 1
ATOM 819 N N . THR A 1 105 ? 2.212 21.663 5.778 1 94.54 105 THR A N 1
ATOM 820 C CA . THR A 1 105 ? 2.914 22.26 4.646 1 94.54 105 THR A CA 1
ATOM 821 C C . THR A 1 105 ? 4.136 21.427 4.268 1 94.54 105 THR A C 1
ATOM 823 O O . THR A 1 105 ? 4.644 21.535 3.15 1 94.54 105 THR A O 1
ATOM 826 N N . ASN A 1 106 ? 4.549 20.574 5.162 1 95.11 106 ASN A N 1
ATOM 827 C CA . ASN A 1 106 ? 5.72 19.765 4.84 1 95.11 106 ASN A CA 1
ATOM 828 C C . ASN A 1 106 ? 5.325 18.427 4.222 1 95.11 106 ASN A C 1
ATOM 830 O O . ASN A 1 106 ? 6.182 17.581 3.963 1 95.11 106 ASN A O 1
ATOM 834 N N . GLY A 1 107 ? 4.023 18.185 4.103 1 96.12 107 GLY A N 1
ATOM 835 C CA . GLY A 1 107 ? 3.541 16.963 3.479 1 96.12 107 GLY A CA 1
ATOM 836 C C . GLY A 1 107 ? 2.996 15.959 4.477 1 96.12 107 GLY A C 1
ATOM 837 O O . GLY A 1 107 ? 2.371 14.969 4.09 1 96.12 107 GLY A O 1
ATOM 838 N N . SER A 1 108 ? 3.165 16.191 5.813 1 97.57 108 SER A N 1
ATOM 839 C CA . SER A 1 108 ? 2.635 15.314 6.852 1 97.57 108 SER A CA 1
ATOM 840 C C . SER A 1 108 ? 1.11 15.332 6.865 1 97.57 108 SER A C 1
ATOM 842 O O . SER A 1 108 ? 0.49 16.248 6.323 1 97.57 108 SER A O 1
ATOM 844 N N . MET A 1 109 ? 0.617 14.284 7.48 1 97.98 109 MET A N 1
ATOM 845 C CA . MET A 1 109 ? -0.836 14.185 7.589 1 97.98 109 MET A CA 1
ATOM 846 C C . MET A 1 109 ? -1.249 13.761 8.994 1 97.98 109 MET A C 1
ATOM 848 O O . MET A 1 109 ? -0.694 12.811 9.549 1 97.98 109 MET A O 1
ATOM 852 N N . GLY A 1 110 ? -2.179 14.495 9.529 1 98.34 110 GLY A N 1
ATOM 853 C CA . GLY A 1 110 ? -2.823 14.077 10.764 1 98.34 110 GLY A CA 1
ATOM 854 C C . GLY A 1 110 ? -4.187 13.45 10.543 1 98.34 110 GLY A C 1
ATOM 855 O O . GLY A 1 110 ? -4.947 13.893 9.68 1 98.34 110 GLY A O 1
ATOM 856 N N . LEU A 1 111 ? -4.47 12.46 11.264 1 98.57 111 LEU A N 1
ATOM 857 C CA . LEU A 1 111 ? -5.786 11.832 11.268 1 98.57 111 LEU A CA 1
ATOM 858 C C . LEU A 1 111 ? -6.374 11.81 12.674 1 98.57 111 LEU A C 1
ATOM 860 O O . LEU A 1 111 ? -5.777 11.244 13.593 1 98.57 111 LEU A O 1
ATOM 864 N N . SER A 1 112 ? -7.515 12.39 12.783 1 98.23 112 SER A N 1
ATOM 865 C CA . SER A 1 112 ? -8.112 12.534 14.107 1 98.23 112 SER A CA 1
ATOM 866 C C . SER A 1 112 ? -9.194 11.486 14.342 1 98.23 112 SER A C 1
ATOM 868 O O . SER A 1 112 ? -9.655 10.84 13.399 1 98.23 112 SER A O 1
ATOM 870 N N . ASP A 1 113 ? -9.511 11.253 15.577 1 97.32 113 ASP A N 1
ATOM 871 C CA . ASP A 1 113 ? -10.637 10.411 15.968 1 97.32 113 ASP A CA 1
ATOM 872 C C . ASP A 1 113 ? -10.54 9.03 15.322 1 97.32 113 ASP A C 1
ATOM 874 O O . ASP A 1 113 ? -11.458 8.602 14.618 1 97.32 113 ASP A O 1
ATOM 878 N N . LEU A 1 114 ? -9.489 8.427 15.676 1 98.03 114 LEU A N 1
ATOM 879 C CA . LEU A 1 114 ? -9.18 7.129 15.086 1 98.03 114 LEU A CA 1
ATOM 880 C C . LEU A 1 114 ? -10.277 6.115 15.397 1 98.03 114 LEU A C 1
ATOM 882 O O . LEU A 1 114 ? -10.814 6.097 16.506 1 98.03 114 LEU A O 1
ATOM 886 N N . ARG A 1 115 ? -10.529 5.288 14.428 1 96.68 115 ARG A N 1
ATOM 887 C CA . ARG A 1 115 ? -11.43 4.144 14.516 1 96.68 115 ARG A CA 1
ATOM 888 C C . ARG A 1 115 ? -10.691 2.841 14.234 1 96.68 115 ARG A C 1
ATOM 890 O O . ARG A 1 115 ? -9.637 2.845 13.594 1 96.68 115 ARG A O 1
ATOM 897 N N . ILE A 1 116 ? -11.201 1.765 14.675 1 96.19 116 ILE A N 1
ATOM 898 C CA . ILE A 1 116 ? -10.585 0.465 14.433 1 96.19 116 ILE A CA 1
ATOM 899 C C . ILE A 1 116 ? -10.384 0.26 12.933 1 96.19 116 ILE A C 1
ATOM 901 O O . ILE A 1 116 ? -9.375 -0.306 12.508 1 96.19 116 ILE A O 1
ATOM 905 N N . GLN A 1 117 ? -11.307 0.809 12.143 1 94.09 117 GLN A N 1
ATOM 906 C CA . GLN A 1 117 ? -11.284 0.623 10.696 1 94.09 117 GLN A CA 1
ATOM 907 C C . GLN A 1 117 ? -10.155 1.424 10.055 1 94.09 117 GLN A C 1
ATOM 909 O O . GLN A 1 117 ? -9.841 1.233 8.879 1 94.09 117 GLN A O 1
ATOM 914 N N . ASP A 1 118 ? -9.586 2.271 10.867 1 96.11 118 ASP A N 1
ATOM 915 C CA . ASP A 1 118 ? -8.459 3.035 10.341 1 96.11 118 ASP A CA 1
ATOM 916 C C . ASP A 1 118 ? -7.178 2.203 10.355 1 96.11 118 ASP A C 1
ATOM 918 O O . ASP A 1 118 ? -6.158 2.615 9.798 1 96.11 118 ASP A O 1
ATOM 922 N N . THR A 1 119 ? -7.174 0.999 11.03 1 95.29 119 THR A N 1
ATOM 923 C CA . THR A 1 119 ? -6.029 0.096 10.987 1 95.29 119 THR A CA 1
ATOM 924 C C . THR A 1 119 ? -5.711 -0.307 9.55 1 95.29 119 THR A C 1
ATOM 926 O O . THR A 1 119 ? -6.593 -0.759 8.816 1 95.29 119 THR A O 1
ATOM 929 N N . GLY A 1 120 ? -4.44 -0.082 9.21 1 94.65 120 GLY A N 1
ATOM 930 C CA . GLY A 1 120 ? -4.045 -0.421 7.852 1 94.65 120 GLY A CA 1
ATOM 931 C C . GLY A 1 120 ? -2.775 0.278 7.408 1 94.65 120 GLY A C 1
ATOM 932 O O . GLY A 1 120 ? -1.887 0.54 8.222 1 94.65 120 GLY A O 1
ATOM 933 N N . PHE A 1 121 ? -2.702 0.422 6.098 1 94.52 121 PHE A N 1
ATOM 934 C CA . PHE A 1 121 ? -1.49 0.934 5.468 1 94.52 121 PHE A CA 1
ATOM 935 C C . PHE A 1 121 ? -1.754 2.277 4.797 1 94.52 121 PHE A C 1
ATOM 937 O O . PHE A 1 121 ? -2.754 2.44 4.095 1 94.52 121 PHE A O 1
ATOM 944 N N . TYR A 1 122 ? -0.906 3.207 5.107 1 96.69 122 TYR A N 1
ATOM 945 C CA . TYR A 1 122 ? -1 4.547 4.54 1 96.69 122 TYR A CA 1
ATOM 946 C C . TYR A 1 122 ? 0.208 4.855 3.663 1 96.69 122 TYR A C 1
ATOM 948 O O . TYR A 1 122 ? 1.352 4.684 4.09 1 96.69 122 TYR A O 1
ATOM 956 N N . VAL A 1 123 ? -0.059 5.32 2.519 1 95.89 123 VAL A N 1
ATOM 957 C CA . VAL A 1 123 ? 1.022 5.576 1.573 1 95.89 123 VAL A CA 1
ATOM 958 C C . VAL A 1 123 ? 1.013 7.046 1.163 1 95.89 123 VAL A C 1
ATOM 960 O O . VAL A 1 123 ? -0.029 7.585 0.784 1 95.89 123 VAL A O 1
ATOM 963 N N . ILE A 1 124 ? 2.139 7.65 1.274 1 96.83 124 ILE A N 1
ATOM 964 C CA . ILE A 1 124 ? 2.324 8.969 0.679 1 96.83 124 ILE A CA 1
ATOM 965 C C . ILE A 1 124 ? 3.054 8.836 -0.656 1 96.83 124 ILE A C 1
ATOM 967 O O . ILE A 1 124 ? 4.035 8.097 -0.763 1 96.83 124 ILE A O 1
ATOM 971 N N . THR A 1 125 ? 2.604 9.483 -1.622 1 95.73 125 THR A N 1
ATOM 972 C CA . THR A 1 125 ? 3.279 9.644 -2.905 1 95.73 125 THR A CA 1
ATOM 973 C C . THR A 1 125 ? 3.666 11.102 -3.134 1 95.73 125 THR A C 1
ATOM 975 O O . THR A 1 125 ? 2.806 11.986 -3.131 1 95.73 125 THR A O 1
ATOM 978 N N . VAL A 1 126 ? 4.939 11.304 -3.348 1 96.61 126 VAL A N 1
ATOM 979 C CA . VAL A 1 126 ? 5.474 12.637 -3.601 1 96.61 126 VAL A CA 1
ATOM 980 C C . VAL A 1 126 ? 5.862 12.768 -5.072 1 96.61 126 VAL A C 1
ATOM 982 O O . VAL A 1 126 ? 6.664 11.982 -5.581 1 96.61 126 VAL A O 1
ATOM 985 N N . THR A 1 127 ? 5.31 13.75 -5.72 1 95.59 127 THR A N 1
ATOM 986 C CA . THR A 1 127 ? 5.564 13.908 -7.147 1 95.59 127 THR A CA 1
ATOM 987 C C . THR A 1 127 ? 6.087 15.309 -7.452 1 95.59 127 THR A C 1
ATOM 989 O O . THR A 1 127 ? 5.458 16.305 -7.089 1 95.59 127 THR A O 1
ATOM 992 N N . GLU A 1 128 ? 7.159 15.293 -8.161 1 94.84 128 GLU A N 1
ATOM 993 C CA . GLU A 1 128 ? 7.709 16.553 -8.653 1 94.84 128 GLU A CA 1
ATOM 994 C C . GLU A 1 128 ? 7.021 16.99 -9.943 1 94.84 128 GLU A C 1
ATOM 996 O O . GLU A 1 128 ? 6.293 16.209 -10.559 1 94.84 128 GLU A O 1
ATOM 1001 N N . LEU A 1 129 ? 7.312 18.255 -10.28 1 90.03 129 LEU A N 1
ATOM 1002 C CA . LEU A 1 129 ? 6.734 18.789 -11.509 1 90.03 129 LEU A CA 1
ATOM 1003 C C . LEU A 1 129 ? 7.202 17.99 -12.721 1 90.03 129 LEU A C 1
ATOM 1005 O O . LEU A 1 129 ? 6.481 17.884 -13.716 1 90.03 129 LEU A O 1
ATOM 1009 N N . SER A 1 130 ? 8.367 17.454 -12.667 1 89.93 130 SER A N 1
ATOM 1010 C CA . SER A 1 130 ? 8.928 16.665 -13.76 1 89.93 130 SER A CA 1
ATOM 1011 C C . SER A 1 130 ? 8.117 15.396 -13.997 1 89.93 130 SER A C 1
ATOM 1013 O O . SER A 1 130 ? 8.265 14.743 -15.032 1 89.93 130 SER A O 1
ATOM 1015 N N . GLY A 1 131 ? 7.375 15.045 -12.991 1 90.43 131 GLY A N 1
ATOM 1016 C CA . GLY A 1 131 ? 6.63 13.799 -13.081 1 90.43 131 GLY A CA 1
ATOM 1017 C C . GLY A 1 131 ? 7.254 12.671 -12.282 1 90.43 131 GLY A C 1
ATOM 1018 O O . GLY A 1 131 ? 6.634 11.623 -12.09 1 90.43 131 GLY A O 1
ATOM 1019 N N . SER A 1 132 ? 8.586 12.868 -11.834 1 91.44 132 SER A N 1
ATOM 1020 C CA . SER A 1 132 ? 9.223 11.893 -10.955 1 91.44 132 SER A CA 1
ATOM 1021 C C . SER A 1 132 ? 8.495 11.794 -9.619 1 91.44 132 SER A C 1
ATOM 1023 O O . SER A 1 132 ? 8.075 12.809 -9.058 1 91.44 132 SER A O 1
ATOM 1025 N N . SER A 1 133 ? 8.329 10.513 -9.111 1 92.66 133 SER A N 1
ATOM 1026 C CA . SER A 1 133 ? 7.597 10.328 -7.862 1 92.66 133 SER A CA 1
ATOM 1027 C C . SER A 1 133 ? 8.275 9.291 -6.973 1 92.66 133 SER A C 1
ATOM 1029 O O . SER A 1 133 ? 9.077 8.486 -7.45 1 92.66 133 SER A O 1
ATOM 1031 N N . LYS A 1 134 ? 8.016 9.402 -5.71 1 92.92 134 LYS A N 1
ATOM 1032 C CA . LYS A 1 134 ? 8.483 8.455 -4.702 1 92.92 134 LYS A CA 1
ATOM 1033 C C . LYS A 1 134 ? 7.401 8.186 -3.659 1 92.92 134 LYS A C 1
ATOM 1035 O O . LYS A 1 134 ? 6.656 9.093 -3.282 1 92.92 134 LYS A O 1
ATOM 1040 N N . ASP A 1 135 ? 7.394 6.916 -3.208 1 93.88 135 ASP A N 1
ATOM 1041 C CA . ASP A 1 135 ? 6.416 6.528 -2.195 1 93.88 135 ASP A CA 1
ATOM 1042 C C . ASP A 1 135 ? 7.099 6.202 -0.869 1 93.88 135 ASP A C 1
ATOM 1044 O O . ASP A 1 135 ? 8.254 5.773 -0.849 1 93.88 135 ASP A O 1
ATOM 1048 N N . ALA A 1 136 ? 6.359 6.441 0.187 1 94.31 136 ALA A N 1
ATOM 1049 C CA . ALA A 1 136 ? 6.666 5.913 1.514 1 94.31 136 ALA A CA 1
ATOM 1050 C C . ALA A 1 136 ? 5.407 5.395 2.203 1 94.31 136 ALA A C 1
ATOM 1052 O O . ALA A 1 136 ? 4.301 5.863 1.923 1 94.31 136 ALA A O 1
ATOM 1053 N N . 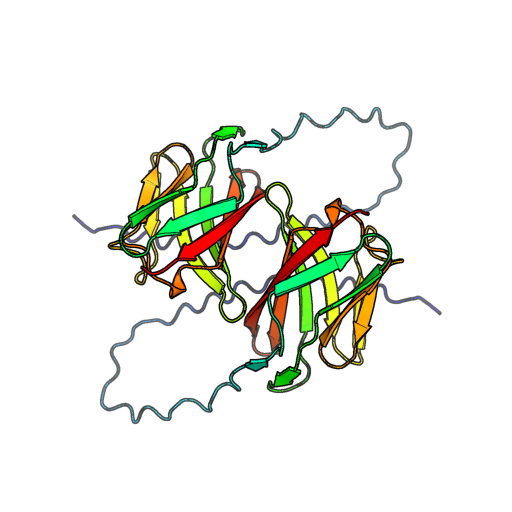GLY A 1 137 ? 5.614 4.392 3.052 1 95.47 137 GLY A N 1
ATOM 1054 C CA . GLY A 1 137 ? 4.465 3.747 3.667 1 95.47 137 GLY A CA 1
ATOM 1055 C C . GLY A 1 137 ? 4.514 3.757 5.183 1 95.47 137 GLY A C 1
ATOM 1056 O O . GLY A 1 137 ? 5.593 3.83 5.774 1 95.47 137 GLY A O 1
ATOM 1057 N N . PHE A 1 138 ? 3.335 3.632 5.752 1 95.97 138 PHE A N 1
ATOM 1058 C CA . PHE A 1 138 ? 3.129 3.576 7.195 1 95.97 138 PHE A CA 1
ATOM 1059 C C . PHE A 1 138 ? 2.131 2.483 7.557 1 95.97 138 PHE A C 1
ATOM 1061 O O . PHE A 1 138 ? 1.113 2.315 6.881 1 95.97 138 PHE A O 1
ATOM 1068 N N . VAL A 1 139 ? 2.465 1.802 8.558 1 94.64 139 VAL A N 1
ATOM 1069 C CA . VAL A 1 139 ? 1.503 0.876 9.146 1 94.64 139 VAL A CA 1
ATOM 1070 C C . VAL A 1 139 ? 0.871 1.506 10.386 1 94.64 139 VAL A C 1
ATOM 1072 O O . VAL A 1 139 ? 1.578 2.002 11.266 1 94.64 139 VAL A O 1
ATOM 1075 N N . LEU A 1 140 ? -0.442 1.497 10.442 1 96.68 140 LEU A N 1
ATOM 1076 C CA . LEU A 1 140 ? -1.159 1.951 11.629 1 96.68 140 LEU A CA 1
ATOM 1077 C C . LEU A 1 140 ? -1.981 0.818 12.234 1 96.68 140 LEU A 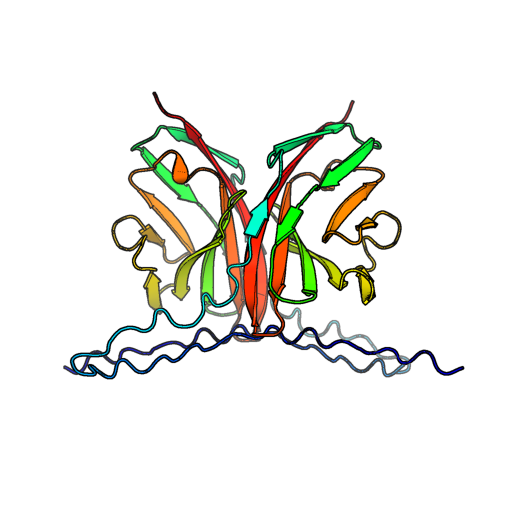C 1
ATOM 1079 O O . LEU A 1 140 ? -2.764 0.172 11.534 1 96.68 140 LEU A O 1
ATOM 1083 N N . ASN A 1 141 ? -1.752 0.594 13.455 1 96.14 141 ASN A N 1
ATOM 1084 C CA . ASN A 1 141 ? -2.598 -0.285 14.256 1 96.14 141 ASN A CA 1
ATOM 1085 C C . ASN A 1 141 ? -3.43 0.503 15.263 1 96.14 141 ASN A C 1
ATOM 1087 O O . ASN A 1 141 ? -2.88 1.193 16.124 1 96.14 141 ASN A O 1
ATOM 1091 N N . VAL A 1 142 ? -4.71 0.408 15.094 1 97.82 142 VAL A N 1
ATOM 1092 C CA . VAL A 1 142 ? -5.603 1.095 16.021 1 97.82 142 VAL A CA 1
ATOM 1093 C C . VAL A 1 142 ? -6.191 0.093 17.012 1 97.82 142 VAL A C 1
ATOM 1095 O O . VAL A 1 142 ? -6.806 -0.899 16.611 1 97.82 142 VAL A O 1
ATOM 1098 N N . GLU A 1 143 ? -5.984 0.37 18.249 1 96.47 143 GLU A N 1
ATOM 1099 C CA . GLU A 1 143 ? -6.412 -0.576 19.275 1 96.47 143 GLU A CA 1
ATOM 1100 C C . GLU A 1 143 ? -7.533 0.007 20.131 1 96.47 143 GLU A C 1
ATOM 1102 O O . GLU A 1 143 ? -7.533 1.202 20.433 1 96.47 143 GLU A O 1
ATOM 1107 N N . GLY A 1 144 ? -8.62 -0.749 20.251 1 87.36 144 GLY A N 1
ATOM 1108 C CA . GLY A 1 144 ? -9.711 -0.356 21.128 1 87.36 144 GLY A CA 1
ATOM 1109 C C . GLY A 1 144 ? -9.419 -0.61 22.594 1 87.36 144 GLY A C 1
ATOM 1110 O O . GLY A 1 144 ? -8.543 -1.411 22.929 1 87.36 144 GLY A O 1
ATOM 1111 N N . GLU A 1 145 ? -9.874 0.269 23.496 1 63.79 145 GLU A N 1
ATOM 1112 C CA . GLU A 1 145 ? -9.891 -0.074 24.915 1 63.79 145 GLU A CA 1
ATOM 1113 C C . GLU A 1 145 ? -10.842 -1.236 25.19 1 63.79 145 GLU A C 1
ATOM 1115 O O . GLU A 1 145 ? -11.81 -1.44 24.454 1 63.79 145 GLU A O 1
ATOM 1120 N N . ASN B 1 1 ? 10.99 -17.081 -35.643 1 20.03 1 ASN B N 1
ATOM 1121 C CA . ASN B 1 1 ? 10.168 -17.415 -34.485 1 20.03 1 ASN B CA 1
ATOM 1122 C C . ASN B 1 1 ? 10.222 -16.319 -33.424 1 20.03 1 ASN B C 1
ATOM 1124 O O . ASN B 1 1 ? 11.181 -16.239 -32.656 1 20.03 1 ASN B O 1
ATOM 1128 N N . THR B 1 2 ? 10.034 -15.052 -33.764 1 22.84 2 THR B N 1
ATOM 1129 C CA . THR B 1 2 ? 10.097 -13.611 -33.542 1 22.84 2 THR B CA 1
ATOM 1130 C C . THR B 1 2 ? 9.215 -13.206 -32.365 1 22.84 2 THR B C 1
ATOM 1132 O O . THR B 1 2 ? 7.999 -13.405 -32.397 1 22.84 2 THR B O 1
ATOM 1135 N N . ASN B 1 3 ? 9.657 -13.565 -31.102 1 22.27 3 ASN B N 1
ATOM 1136 C CA . ASN B 1 3 ? 9.112 -13.402 -29.758 1 22.27 3 ASN B CA 1
ATOM 1137 C C . ASN B 1 3 ? 8.55 -11.999 -29.547 1 22.27 3 ASN B C 1
ATOM 1139 O O . ASN B 1 3 ? 9.278 -11.011 -29.653 1 22.27 3 ASN B O 1
ATOM 1143 N N . GLN B 1 4 ? 7.302 -11.798 -30.081 1 19.04 4 GLN B N 1
ATOM 1144 C CA . GLN B 1 4 ? 6.486 -10.59 -30.005 1 19.04 4 GLN B CA 1
ATOM 1145 C C . GLN B 1 4 ? 6.48 -10.018 -28.59 1 19.04 4 GLN B C 1
ATOM 1147 O O . GLN B 1 4 ? 6.058 -10.689 -27.646 1 19.04 4 GLN B O 1
ATOM 1152 N N . ILE B 1 5 ? 7.524 -9.384 -28.177 1 23.38 5 ILE B N 1
ATOM 1153 C CA . ILE B 1 5 ? 7.638 -8.602 -26.95 1 23.38 5 ILE B CA 1
ATOM 1154 C C . ILE B 1 5 ? 6.443 -7.659 -26.826 1 23.38 5 ILE B C 1
ATOM 1156 O O . ILE B 1 5 ? 6.292 -6.73 -27.623 1 23.38 5 ILE B O 1
ATOM 1160 N N . TYR B 1 6 ? 5.182 -8.3 -26.77 1 22.67 6 TYR B N 1
ATOM 1161 C CA . TYR B 1 6 ? 4.051 -7.43 -26.467 1 22.67 6 TYR B CA 1
ATOM 1162 C C . TYR B 1 6 ? 4.342 -6.561 -25.249 1 22.67 6 TYR B C 1
ATOM 1164 O O . TYR B 1 6 ? 4.674 -7.074 -24.178 1 22.67 6 TYR B O 1
ATOM 1172 N N . GLN B 1 7 ? 5.13 -5.576 -25.42 1 21.49 7 GLN B N 1
ATOM 1173 C CA . GLN B 1 7 ? 5.297 -4.5 -24.45 1 21.49 7 GLN B CA 1
ATOM 1174 C C . GLN B 1 7 ? 3.947 -4.022 -23.921 1 21.49 7 GLN B C 1
ATOM 1176 O O . GLN B 1 7 ? 3.157 -3.433 -24.662 1 21.49 7 GLN B O 1
ATOM 1181 N N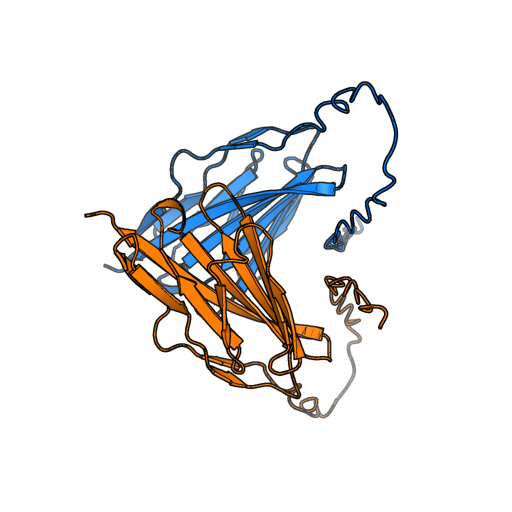 . LEU B 1 8 ? 3.199 -4.97 -23.385 1 23.72 8 LEU B N 1
ATOM 1182 C CA . LEU B 1 8 ? 1.975 -4.519 -22.731 1 23.72 8 LEU B CA 1
ATOM 1183 C C . LEU B 1 8 ? 2.236 -3.276 -21.888 1 23.72 8 LEU B C 1
ATOM 1185 O O . LEU B 1 8 ? 3.006 -3.323 -20.926 1 23.72 8 LEU B O 1
ATOM 1189 N N . LEU B 1 9 ? 2.241 -2.211 -22.638 1 22.87 9 LEU B N 1
ATOM 1190 C CA . LEU B 1 9 ? 2.106 -0.882 -22.053 1 22.87 9 LEU B CA 1
ATOM 1191 C C . LEU B 1 9 ? 0.971 -0.849 -21.035 1 22.87 9 LEU B C 1
ATOM 1193 O O . LEU B 1 9 ? -0.185 -1.106 -21.38 1 22.87 9 LEU B O 1
ATOM 1197 N N . PHE B 1 10 ? 1.274 -1.341 -19.947 1 24.46 10 PHE B N 1
ATOM 1198 C CA . PHE B 1 10 ? 0.356 -1.21 -18.822 1 24.46 10 PHE B CA 1
ATOM 1199 C C . PHE B 1 10 ? -0.151 0.222 -18.701 1 24.46 10 PHE B C 1
ATOM 1201 O O . PHE B 1 10 ? 0.639 1.152 -18.526 1 24.46 10 PHE B O 1
ATOM 1208 N N . ILE B 1 11 ? -1.11 0.551 -19.654 1 23.79 11 ILE B N 1
ATOM 1209 C CA . ILE B 1 11 ? -1.902 1.775 -19.623 1 23.79 11 ILE B CA 1
ATOM 1210 C C . ILE B 1 11 ? -2.566 1.926 -18.256 1 23.79 11 ILE B C 1
ATOM 1212 O O . ILE B 1 11 ? -3.327 1.054 -17.829 1 23.79 11 ILE B O 1
ATOM 1216 N N . CYS B 1 12 ? -1.897 2.483 -17.31 1 26.97 12 CYS B N 1
ATOM 1217 C CA . CYS B 1 12 ? -2.55 2.951 -16.093 1 26.97 12 CYS B CA 1
ATOM 1218 C C . CYS B 1 12 ? -3.832 3.708 -16.418 1 26.97 12 CYS B C 1
ATOM 1220 O O . CYS B 1 12 ? -3.794 4.743 -17.086 1 26.97 12 CYS B O 1
ATOM 1222 N N . HIS B 1 13 ? -4.832 3.039 -16.991 1 24.41 13 HIS B N 1
ATOM 1223 C CA . HIS B 1 13 ? -6.142 3.632 -17.235 1 24.41 13 HIS B CA 1
ATOM 1224 C C . HIS B 1 13 ? -6.633 4.407 -16.017 1 24.41 13 HIS B C 1
ATOM 1226 O O . HIS B 1 13 ? -6.735 3.85 -14.921 1 24.41 13 HIS B O 1
ATOM 1232 N N . THR B 1 14 ? -6.176 5.633 -15.919 1 27.79 14 THR B N 1
ATOM 1233 C CA . THR B 1 14 ? -6.881 6.614 -15.102 1 27.79 14 THR B CA 1
ATOM 1234 C C . THR B 1 14 ? -8.358 6.673 -15.483 1 27.79 14 THR B C 1
ATOM 1236 O O . THR B 1 14 ? -8.697 6.987 -16.625 1 27.79 14 THR B O 1
ATOM 1239 N N . LEU B 1 15 ? -9.155 5.731 -15.146 1 25.78 15 LEU B N 1
ATOM 1240 C CA . LEU B 1 15 ? -10.563 5.932 -15.467 1 25.78 15 LEU B CA 1
ATOM 1241 C C . LEU B 1 15 ? -11.057 7.272 -14.932 1 25.78 15 LEU B C 1
ATOM 1243 O O . LEU B 1 15 ? -10.965 7.538 -13.731 1 25.78 15 LEU B O 1
ATOM 1247 N N . LYS B 1 16 ? -10.913 8.37 -15.781 1 24.62 16 LYS B N 1
ATOM 1248 C CA . LYS B 1 16 ? -11.624 9.639 -15.666 1 24.62 16 LYS B CA 1
ATOM 1249 C C . LYS B 1 16 ? -13.133 9.419 -15.6 1 24.62 16 LYS B C 1
ATOM 1251 O O . LYS B 1 16 ? -13.774 9.165 -16.622 1 24.62 16 LYS B O 1
ATOM 1256 N N . ASN B 1 17 ? -13.758 8.77 -14.7 1 24.42 17 ASN B N 1
ATOM 1257 C CA . ASN B 1 17 ? -15.213 8.84 -14.789 1 24.42 17 ASN B CA 1
ATOM 1258 C C . ASN B 1 17 ? -15.722 10.257 -14.539 1 24.42 17 ASN B C 1
ATOM 1260 O O . ASN B 1 17 ? -15.551 10.799 -13.446 1 24.42 17 ASN B O 1
ATOM 1264 N N . THR B 1 18 ? -15.567 11.157 -15.501 1 24.58 18 THR B N 1
ATOM 1265 C CA . THR B 1 18 ? -16.268 12.436 -15.523 1 24.58 18 THR B CA 1
ATOM 1266 C C . THR B 1 18 ? -17.778 12.226 -15.46 1 24.58 18 THR B C 1
ATOM 1268 O O . THR B 1 18 ? -18.381 11.729 -16.413 1 24.58 18 THR B O 1
ATOM 1271 N N . VAL B 1 19 ? -18.402 11.597 -14.574 1 25.86 19 VAL B N 1
ATOM 1272 C CA . VAL B 1 19 ? -19.848 11.569 -14.769 1 25.86 19 VAL B CA 1
ATOM 1273 C C . VAL B 1 19 ? -20.421 12.973 -14.587 1 25.86 19 VAL B C 1
ATOM 1275 O O . VAL B 1 19 ? -20.033 13.693 -13.664 1 25.86 19 VAL B O 1
ATOM 1278 N N . PRO B 1 20 ? -20.813 13.613 -15.669 1 24.98 20 PRO B N 1
ATOM 1279 C CA . PRO B 1 20 ? -21.628 14.83 -15.63 1 24.98 20 PRO B CA 1
ATOM 1280 C C . PRO B 1 20 ? -22.878 14.676 -14.767 1 24.98 20 PRO B C 1
ATOM 1282 O O . PRO B 1 20 ? -23.472 13.595 -14.721 1 24.98 20 PRO B O 1
ATOM 1285 N N . LEU B 1 21 ? -23.051 15.507 -13.764 1 25.37 21 LEU B N 1
ATOM 1286 C CA . LEU B 1 21 ? -24.17 15.542 -12.828 1 25.37 21 LEU B CA 1
ATOM 1287 C C . LEU B 1 21 ? -25.453 15.973 -13.53 1 25.37 21 LEU B C 1
ATOM 1289 O O . LEU B 1 21 ? -25.683 17.168 -13.733 1 25.37 21 LEU B O 1
ATOM 1293 N N . SER B 1 22 ? -25.757 15.536 -14.72 1 26 22 SER B N 1
ATOM 1294 C CA . SER B 1 22 ? -27.099 15.996 -15.063 1 26 22 SER B CA 1
ATOM 1295 C C . SER B 1 22 ? -28.138 15.439 -14.096 1 26 22 SER B C 1
ATOM 1297 O O . SER B 1 22 ? -27.981 14.332 -13.577 1 26 22 SER B O 1
ATOM 1299 N N . PHE B 1 23 ? -28.967 16.304 -13.526 1 27.78 23 PHE B N 1
ATOM 1300 C CA . PHE B 1 23 ? -30.076 16.155 -12.592 1 27.78 23 PHE B CA 1
ATOM 1301 C C . PHE B 1 23 ? -31.196 15.325 -13.209 1 27.78 23 PHE B C 1
ATOM 1303 O O . PHE B 1 23 ? -32.197 15.873 -13.676 1 27.78 23 PHE B O 1
ATOM 1310 N N . PRO B 1 24 ? -31.034 14.202 -14.004 1 29.04 24 PRO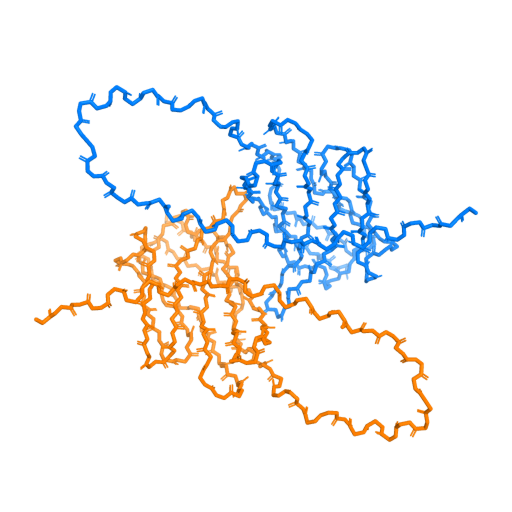 B N 1
ATOM 1311 C CA . PRO B 1 24 ? -32.275 13.74 -14.631 1 29.04 24 PRO B CA 1
ATOM 1312 C C . PRO B 1 24 ? -33.357 13.391 -13.612 1 29.04 24 PRO B C 1
ATOM 1314 O O . PRO B 1 24 ? -33.055 13.178 -12.434 1 29.04 24 PRO B O 1
ATOM 1317 N N . SER B 1 25 ? -34.684 13.478 -14.088 1 29.77 25 SER B N 1
ATOM 1318 C CA . SER B 1 25 ? -36.06 13.15 -13.731 1 29.77 25 SER B CA 1
ATOM 1319 C C . SER B 1 25 ? -36.147 11.78 -13.067 1 29.77 25 SER B C 1
ATOM 1321 O O . SER B 1 25 ? -35.185 11.01 -13.091 1 29.77 25 SER B O 1
ATOM 1323 N N . SER B 1 26 ? -37.395 11.058 -13.202 1 32.11 26 SER B N 1
ATOM 1324 C CA . SER B 1 26 ? -37.98 9.89 -12.553 1 32.11 26 SER B CA 1
ATOM 1325 C C . SER B 1 26 ? -37.152 8.637 -12.819 1 32.11 26 SER B C 1
ATOM 1327 O O . SER B 1 26 ? -37.623 7.701 -13.467 1 32.11 26 SER B O 1
ATOM 1329 N N . LEU B 1 27 ? -35.847 8.712 -13.118 1 31.78 27 LEU B N 1
ATOM 1330 C CA . LEU B 1 27 ? -35.173 7.611 -13.796 1 31.78 27 LEU B CA 1
ATOM 1331 C C . LEU B 1 27 ? -35.223 6.341 -12.953 1 31.78 27 LEU B C 1
ATOM 1333 O O . LEU B 1 27 ? -34.801 6.343 -11.794 1 31.78 27 LEU B O 1
ATOM 1337 N N . HIS B 1 28 ? -36.205 5.504 -13.337 1 34.8 28 HIS B N 1
ATOM 1338 C CA . HIS B 1 28 ? -36.107 4.102 -12.949 1 34.8 28 HIS B CA 1
ATOM 1339 C C . HIS B 1 28 ? -34.654 3.64 -12.914 1 34.8 28 HIS B C 1
ATOM 1341 O O . HIS B 1 28 ? -33.967 3.66 -13.938 1 34.8 28 HIS B O 1
ATOM 1347 N N . TYR B 1 29 ? -34.017 4.024 -11.964 1 31.53 29 TYR B N 1
ATOM 1348 C CA . TYR B 1 29 ? -32.62 3.639 -11.799 1 31.53 29 TYR B CA 1
ATOM 1349 C C . TYR B 1 29 ? -32.424 2.157 -12.094 1 31.53 29 TYR B C 1
ATOM 1351 O O . TYR B 1 29 ? -32.891 1.3 -11.34 1 31.53 29 TYR B O 1
ATOM 1359 N N . VAL B 1 30 ? -32.784 1.7 -13.381 1 35.94 30 VAL B N 1
ATOM 1360 C CA . VAL B 1 30 ? -32.18 0.403 -13.667 1 35.94 30 VAL B CA 1
ATOM 1361 C C . VAL B 1 30 ? -30.817 0.305 -12.985 1 35.94 30 VAL B C 1
ATOM 1363 O O . VAL B 1 30 ? -29.982 1.201 -13.122 1 35.94 30 VAL B O 1
ATOM 1366 N N . LEU B 1 31 ? -30.894 -0.234 -11.828 1 38.44 31 LEU B N 1
ATOM 1367 C CA . LEU B 1 31 ? -29.577 -0.572 -11.301 1 38.44 31 LEU B CA 1
ATOM 1368 C C . LEU B 1 31 ? -28.62 -0.946 -12.428 1 38.44 31 LEU B C 1
ATOM 1370 O O . LEU B 1 31 ? -28.974 -1.725 -13.316 1 38.44 31 LEU B O 1
ATOM 1374 N N . PRO B 1 32 ? -27.972 0.059 -13.168 1 42.76 32 PRO B N 1
ATOM 1375 C CA . PRO B 1 32 ? -27.1 -0.458 -14.225 1 42.76 32 PRO B CA 1
ATOM 1376 C C . PRO B 1 32 ? -26.689 -1.91 -13.994 1 42.76 32 PRO B C 1
ATOM 1378 O O . PRO B 1 32 ? -26.673 -2.377 -12.852 1 42.76 32 PRO B O 1
ATOM 1381 N N . PRO B 1 33 ? -26.821 -2.819 -15.036 1 42.98 33 PRO B N 1
ATOM 1382 C CA . PRO B 1 33 ? -26.292 -4.158 -14.764 1 42.98 33 PRO B CA 1
ATOM 1383 C C . PRO B 1 33 ? -25.17 -4.15 -13.728 1 42.98 33 PRO B C 1
ATOM 1385 O O . PRO B 1 33 ? -24.432 -3.168 -13.62 1 42.98 33 PRO B O 1
ATOM 1388 N N . ALA B 1 34 ? -25.318 -4.798 -12.632 1 43.43 34 ALA B N 1
ATOM 1389 C CA . ALA B 1 34 ? -24.249 -4.955 -11.649 1 43.43 34 ALA B CA 1
ATOM 1390 C C . ALA B 1 34 ? -22.877 -4.884 -12.313 1 43.43 34 ALA B C 1
ATOM 1392 O O . ALA B 1 34 ? -22.516 -5.762 -13.101 1 43.43 34 ALA B O 1
ATOM 1393 N N . ALA B 1 35 ? -22.505 -3.843 -13.068 1 47.37 35 ALA B N 1
ATOM 1394 C CA . ALA B 1 35 ? -21.08 -3.918 -13.379 1 47.37 35 ALA B CA 1
ATOM 1395 C C . ALA B 1 35 ? -20.376 -4.933 -12.483 1 47.37 35 ALA B C 1
ATOM 1397 O O . ALA B 1 35 ? -20.66 -5.017 -11.286 1 47.37 35 ALA B O 1
ATOM 1398 N N . GLY B 1 36 ? -20.258 -6.115 -12.995 1 56.63 36 GLY B N 1
ATOM 1399 C CA . GLY B 1 36 ? -19.676 -7.228 -12.263 1 56.63 36 GLY B CA 1
ATOM 1400 C C . GLY B 1 36 ? -18.713 -6.79 -11.176 1 56.63 36 GLY B C 1
ATOM 1401 O O . GLY B 1 36 ? -17.783 -6.023 -11.436 1 56.63 36 GLY B O 1
ATOM 1402 N N . ALA B 1 37 ? -19.164 -6.651 -9.969 1 82.34 37 ALA B N 1
ATOM 1403 C CA . ALA B 1 37 ? -18.431 -6.198 -8.79 1 82.34 37 ALA B CA 1
ATOM 1404 C C . ALA B 1 37 ? -17.214 -7.081 -8.528 1 82.34 37 ALA B C 1
ATOM 1406 O O . ALA B 1 37 ? -17.319 -8.31 -8.528 1 82.34 37 ALA B O 1
ATOM 1407 N N . ILE B 1 38 ? -16.062 -6.687 -8.787 1 94.56 38 ILE B N 1
ATOM 1408 C CA . ILE B 1 38 ? -14.847 -7.41 -8.43 1 94.56 38 ILE B CA 1
ATOM 1409 C C . ILE B 1 38 ? -14.854 -7.725 -6.935 1 94.56 38 ILE B C 1
ATOM 1411 O O . ILE B 1 38 ? -15.164 -6.86 -6.114 1 94.56 38 ILE B O 1
ATOM 1415 N N . SER B 1 39 ? -14.697 -9.007 -6.674 1 95.37 39 SER B N 1
ATOM 1416 C CA . SER B 1 39 ? -14.505 -9.419 -5.287 1 95.37 39 SER B CA 1
ATOM 1417 C C . SER B 1 39 ? -13.175 -10.144 -5.106 1 95.37 39 SER B C 1
ATOM 1419 O O . SER B 1 39 ? -12.853 -11.06 -5.865 1 95.37 39 SER B O 1
ATOM 1421 N N . ILE B 1 40 ? -12.434 -9.635 -4.158 1 96.1 40 ILE B N 1
ATOM 1422 C CA . ILE B 1 40 ? -11.186 -10.29 -3.779 1 96.1 40 ILE B CA 1
ATOM 1423 C C . ILE B 1 40 ? -11.299 -10.83 -2.355 1 96.1 40 ILE B C 1
ATOM 1425 O O . ILE B 1 40 ? -11.452 -10.061 -1.403 1 96.1 40 ILE B O 1
ATOM 1429 N N . ARG B 1 41 ? -11.13 -12.092 -2.234 1 96.57 41 ARG B N 1
ATOM 1430 C CA . ARG B 1 41 ? -11.218 -12.721 -0.92 1 96.57 41 ARG B CA 1
ATOM 1431 C C . ARG B 1 41 ? -9.908 -13.412 -0.555 1 96.57 41 ARG B C 1
ATOM 1433 O O . ARG B 1 41 ? -9.257 -14.013 -1.412 1 96.57 41 ARG B O 1
ATOM 1440 N N . SER B 1 42 ? -9.547 -13.302 0.653 1 96.78 42 SER B N 1
ATOM 1441 C CA . SER B 1 42 ? -8.368 -13.972 1.193 1 96.78 42 SER B CA 1
ATOM 1442 C C . SER B 1 42 ? -8.602 -14.433 2.627 1 96.78 42 SER B C 1
ATOM 1444 O O . SER B 1 42 ? -9.22 -13.72 3.421 1 96.78 42 SER B O 1
ATOM 1446 N N . PRO B 1 43 ? -8.115 -15.649 2.948 1 94.34 43 PRO B N 1
ATOM 1447 C CA . PRO B 1 43 ? -8.28 -16.121 4.325 1 94.34 43 PRO B CA 1
ATOM 1448 C C . PRO B 1 43 ? -7.416 -15.35 5.32 1 94.34 43 PRO B C 1
ATOM 1450 O O . PRO B 1 43 ? -7.736 -15.299 6.511 1 94.34 43 PRO B O 1
ATOM 1453 N N . GLN B 1 44 ? -6.32 -14.826 4.897 1 95.42 44 GLN B N 1
ATOM 1454 C CA . GLN B 1 44 ? -5.384 -14.152 5.79 1 95.42 44 GLN B CA 1
ATOM 1455 C C . GLN B 1 44 ? -4.774 -12.923 5.123 1 95.42 44 GLN B C 1
ATOM 1457 O O . GLN B 1 44 ? -4.303 -12.997 3.986 1 95.42 44 GLN B O 1
ATOM 1462 N N . HIS B 1 45 ? -4.755 -11.823 5.871 1 94.97 45 HIS B N 1
ATOM 1463 C CA . HIS B 1 45 ? -4.213 -10.587 5.318 1 94.97 45 HIS B CA 1
ATOM 1464 C C . HIS B 1 45 ? -2.939 -10.171 6.045 1 94.97 45 HIS B C 1
ATOM 1466 O O . HIS B 1 45 ? -2.242 -9.252 5.609 1 94.97 45 HIS B O 1
ATOM 1472 N N . SER B 1 46 ? -2.639 -10.809 7.138 1 93.25 46 SER B N 1
ATOM 1473 C CA . SER B 1 46 ? -1.397 -10.604 7.875 1 93.25 46 SER B CA 1
ATOM 1474 C C . SER B 1 46 ? -0.616 -11.906 8.016 1 93.25 46 SER B C 1
ATOM 1476 O O . SER B 1 46 ? -1.128 -12.887 8.559 1 93.25 46 SER B O 1
ATOM 1478 N N . LEU B 1 47 ? 0.576 -11.868 7.536 1 96.7 47 LEU B N 1
ATOM 1479 C CA . LEU B 1 47 ? 1.402 -13.07 7.527 1 96.7 47 LEU B CA 1
ATOM 1480 C C . LEU B 1 47 ? 2.736 -12.819 8.223 1 96.7 47 LEU B C 1
ATOM 1482 O O . LEU B 1 47 ? 3.329 -11.748 8.069 1 96.7 47 LEU B O 1
ATOM 1486 N N . THR B 1 48 ? 3.147 -13.745 9.018 1 96.93 48 THR B N 1
ATOM 1487 C CA . THR B 1 48 ? 4.484 -13.771 9.601 1 96.93 48 THR B CA 1
ATOM 1488 C C . THR B 1 48 ? 5.217 -15.053 9.216 1 96.93 48 THR B C 1
ATOM 1490 O O . THR B 1 48 ? 4.69 -16.153 9.396 1 96.93 48 THR B O 1
ATOM 1493 N N . ARG B 1 49 ? 6.393 -14.909 8.624 1 98.12 49 ARG B N 1
ATOM 1494 C CA . ARG B 1 49 ? 7.171 -16.055 8.164 1 98.12 49 ARG B CA 1
ATOM 1495 C C . ARG B 1 49 ? 8.646 -15.892 8.517 1 98.12 49 ARG B C 1
ATOM 1497 O O . ARG B 1 49 ? 9.146 -14.769 8.612 1 98.12 49 ARG B O 1
ATOM 1504 N N . PRO B 1 50 ? 9.382 -17.019 8.644 1 97.6 50 PRO B N 1
ATOM 1505 C CA . PRO B 1 50 ? 10.83 -16.923 8.843 1 97.6 50 PRO B CA 1
ATOM 1506 C C . PRO B 1 50 ? 11.585 -16.629 7.549 1 97.6 50 PRO B C 1
ATOM 1508 O O . PRO B 1 50 ? 11.119 -16.984 6.464 1 97.6 50 PRO B O 1
ATOM 1511 N N . VAL B 1 51 ? 12.741 -16.039 7.738 1 97.68 51 VAL B N 1
ATOM 1512 C CA . VAL B 1 51 ? 13.652 -15.842 6.615 1 97.68 51 VAL B CA 1
ATOM 1513 C C . VAL B 1 51 ? 13.905 -17.174 5.913 1 97.68 51 VAL B C 1
ATOM 1515 O O . VAL B 1 51 ? 13.947 -18.224 6.558 1 97.68 51 VAL B O 1
ATOM 1518 N N . GLN B 1 52 ? 14.064 -17.164 4.566 1 97.14 52 GLN B N 1
ATOM 1519 C CA . GLN B 1 52 ? 14.428 -18.265 3.681 1 97.14 52 GLN B CA 1
ATOM 1520 C C . GLN B 1 52 ? 13.245 -19.202 3.453 1 97.14 52 GLN B C 1
ATOM 1522 O O . GLN B 1 52 ? 13.326 -20.127 2.642 1 97.14 52 GLN B O 1
ATOM 1527 N N . GLN B 1 53 ? 12.188 -18.979 4.111 1 97.87 53 GLN B N 1
ATOM 1528 C CA . GLN B 1 53 ? 10.969 -19.718 3.801 1 97.87 53 GLN B CA 1
ATOM 1529 C C . GLN B 1 53 ? 10.186 -19.043 2.679 1 97.87 53 GLN B C 1
ATOM 1531 O O . GLN B 1 53 ? 10.64 -18.048 2.11 1 97.87 53 GLN B O 1
ATOM 1536 N N . ASP B 1 54 ? 9.118 -19.676 2.321 1 98.39 54 ASP B N 1
ATOM 1537 C CA . ASP B 1 54 ? 8.254 -19.132 1.278 1 98.39 54 ASP B CA 1
ATOM 1538 C C . ASP B 1 54 ? 6.948 -18.603 1.867 1 98.39 54 ASP B C 1
ATOM 1540 O O . ASP B 1 54 ? 6.61 -18.906 3.013 1 98.39 54 ASP B O 1
ATOM 1544 N N . VAL B 1 55 ? 6.288 -17.772 1.088 1 98.71 55 VAL B N 1
ATOM 1545 C CA . VAL B 1 55 ? 4.966 -17.292 1.476 1 98.71 55 VAL B CA 1
ATOM 1546 C C . VAL B 1 55 ? 4.037 -17.298 0.264 1 98.71 55 VAL B C 1
ATOM 1548 O O . VAL B 1 55 ? 4.482 -17.096 -0.868 1 98.71 55 VAL B O 1
ATOM 1551 N N . LEU B 1 56 ? 2.819 -17.614 0.548 1 98.71 56 LEU B N 1
ATOM 1552 C CA . LEU B 1 56 ? 1.758 -17.529 -0.449 1 98.71 56 LEU B CA 1
ATOM 1553 C C . LEU B 1 56 ? 0.756 -16.438 -0.086 1 98.71 56 LEU B C 1
ATOM 1555 O O . LEU B 1 56 ? 0.162 -16.471 0.994 1 98.71 56 LEU B O 1
ATOM 1559 N N . PHE B 1 57 ? 0.653 -15.515 -0.917 1 98.4 57 PHE B N 1
ATOM 1560 C CA . PHE B 1 57 ? -0.465 -14.583 -0.824 1 98.4 57 PHE B CA 1
ATOM 1561 C C . PHE B 1 57 ? -1.681 -15.12 -1.569 1 98.4 57 PHE B C 1
ATOM 1563 O O . PHE B 1 57 ? -1.818 -14.912 -2.777 1 98.4 57 PHE B O 1
ATOM 1570 N N . SER B 1 58 ? -2.562 -15.699 -0.833 1 98.31 58 SER B N 1
ATOM 1571 C CA . SER B 1 58 ? -3.673 -16.445 -1.414 1 98.31 58 SER B CA 1
ATOM 1572 C C . SER B 1 58 ? -4.889 -15.549 -1.626 1 98.31 58 SER B C 1
ATOM 1574 O O . SER B 1 58 ? -5.303 -14.829 -0.715 1 98.31 58 SER B O 1
ATOM 1576 N N . VAL B 1 59 ? -5.404 -15.659 -2.816 1 97.38 59 VAL B N 1
ATOM 1577 C CA . VAL B 1 59 ? -6.628 -14.914 -3.093 1 97.38 59 VAL B CA 1
ATOM 1578 C C . VAL B 1 59 ? -7.596 -15.785 -3.889 1 97.38 59 VAL B C 1
ATOM 1580 O O . VAL B 1 59 ? -7.187 -16.768 -4.512 1 97.38 59 VAL B O 1
ATOM 1583 N N . ASP B 1 60 ? -8.863 -15.417 -3.754 1 96.63 60 ASP B N 1
ATOM 1584 C CA . ASP B 1 60 ? -9.952 -15.869 -4.614 1 96.63 60 ASP B CA 1
ATOM 1585 C C . ASP B 1 60 ? -10.669 -14.686 -5.261 1 96.63 60 ASP B C 1
ATOM 1587 O O . ASP B 1 60 ? -11.235 -13.841 -4.564 1 96.63 60 ASP B O 1
ATOM 1591 N N . ILE B 1 61 ? -10.605 -14.681 -6.574 1 96 61 ILE B N 1
ATOM 1592 C CA . ILE B 1 61 ? -11.105 -13.514 -7.293 1 96 61 ILE B CA 1
ATOM 1593 C C . ILE B 1 61 ? -12.378 -13.882 -8.053 1 96 61 ILE B C 1
ATOM 1595 O O . ILE B 1 61 ? -12.424 -14.906 -8.74 1 96 61 ILE B O 1
ATOM 1599 N N . SER B 1 62 ? -13.369 -13.017 -7.882 1 95.56 62 SER B N 1
ATOM 1600 C CA . SER B 1 62 ? -14.58 -13.101 -8.692 1 95.56 62 SER B CA 1
ATOM 1601 C C . SER B 1 62 ? -14.806 -11.816 -9.482 1 95.56 62 SER B C 1
ATOM 1603 O O . SER B 1 62 ? -14.82 -10.724 -8.911 1 95.56 62 SER B O 1
ATOM 1605 N N . CYS B 1 63 ? -14.875 -12.038 -10.771 1 94.13 63 CYS B N 1
ATOM 1606 C CA . CYS B 1 63 ? -15.135 -10.878 -11.616 1 94.13 63 CYS B CA 1
ATOM 1607 C C . CYS B 1 63 ? -15.677 -11.304 -12.975 1 94.13 63 CYS B C 1
ATOM 1609 O O . CYS B 1 63 ? -15.832 -12.498 -13.24 1 94.13 63 CYS B O 1
ATOM 1611 N N . VAL B 1 64 ? -15.971 -10.252 -13.735 1 91.72 64 VAL B N 1
ATOM 1612 C CA . VAL B 1 64 ? -16.422 -10.526 -15.096 1 91.72 64 VAL B CA 1
ATOM 1613 C C . VAL B 1 64 ? -15.216 -10.677 -16.02 1 91.72 64 VAL B C 1
ATOM 1615 O O . VAL B 1 64 ? -14.347 -9.804 -16.064 1 91.72 64 VAL B O 1
ATOM 1618 N N . GLY B 1 65 ? -15.192 -11.869 -16.727 1 91.74 65 GLY B N 1
ATOM 1619 C CA . GLY B 1 65 ? -14.104 -12.088 -17.667 1 91.74 65 GLY B CA 1
ATOM 1620 C C . GLY B 1 65 ? -12.778 -12.373 -16.988 1 91.74 65 GLY B C 1
ATOM 1621 O O . GLY B 1 65 ? -12.738 -12.671 -15.793 1 91.74 65 GLY B O 1
ATOM 1622 N N . ILE B 1 66 ? -11.687 -12.435 -17.756 1 93.14 66 ILE B N 1
ATOM 1623 C CA . ILE B 1 66 ? -10.338 -12.662 -17.249 1 93.14 66 ILE B CA 1
ATOM 1624 C C . ILE B 1 66 ? -9.695 -11.328 -16.877 1 93.14 66 ILE B C 1
ATOM 1626 O O . ILE B 1 66 ? -9.45 -10.487 -17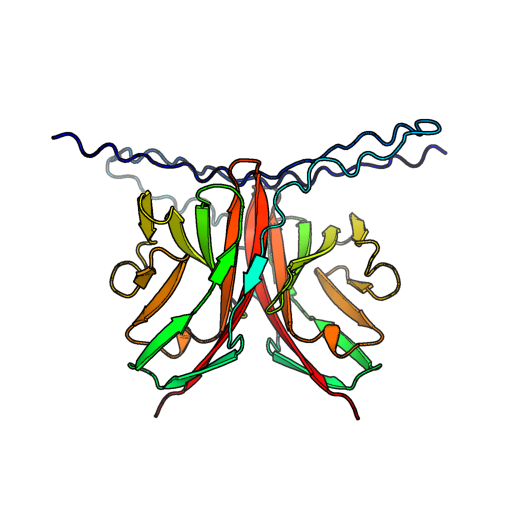.745 1 93.14 66 ILE B O 1
ATOM 1630 N N . PRO B 1 67 ? -9.427 -11.163 -15.727 1 96.24 67 PRO B N 1
ATOM 1631 C CA . PRO B 1 67 ? -8.855 -9.876 -15.323 1 96.24 67 PRO B CA 1
ATOM 1632 C C . PRO B 1 67 ? -7.34 -9.821 -15.505 1 96.24 67 PRO B C 1
ATOM 1634 O O . PRO B 1 67 ? -6.705 -10.851 -15.742 1 96.24 67 PRO B O 1
ATOM 1637 N N . THR B 1 68 ? -6.777 -8.641 -15.44 1 96.69 68 THR B N 1
ATOM 1638 C CA . THR B 1 68 ? -5.358 -8.44 -15.172 1 96.69 68 THR B CA 1
ATOM 1639 C C . THR B 1 68 ? -5.104 -8.302 -13.674 1 96.69 68 THR B C 1
ATOM 1641 O O . THR B 1 68 ? -5.838 -7.598 -12.977 1 96.69 68 THR B O 1
ATOM 1644 N N . VAL B 1 69 ? -4.099 -9.011 -13.256 1 97.79 69 VAL B N 1
ATOM 1645 C CA . VAL B 1 69 ? -3.7 -8.941 -11.854 1 97.79 69 VAL B CA 1
ATOM 1646 C C . VAL B 1 69 ? -2.315 -8.306 -11.741 1 97.79 69 VAL B C 1
ATOM 1648 O O . VAL B 1 69 ? -1.39 -8.687 -12.462 1 97.79 69 VAL B O 1
ATOM 1651 N N . GLN B 1 70 ? -2.189 -7.354 -10.835 1 97.52 70 GLN B N 1
ATOM 1652 C CA . GLN B 1 70 ? -0.91 -6.705 -10.567 1 97.52 70 GLN B CA 1
ATOM 1653 C C . GLN B 1 70 ? -0.561 -6.77 -9.083 1 97.52 70 GLN B C 1
ATOM 1655 O O . GLN B 1 70 ? -1.398 -6.471 -8.228 1 97.52 70 GLN B O 1
ATOM 1660 N N . TRP B 1 71 ? 0.703 -7.14 -8.827 1 97.3 71 TRP B N 1
ATOM 1661 C CA . TRP B 1 71 ? 1.203 -7.141 -7.456 1 97.3 71 TRP B CA 1
ATOM 1662 C C . TRP B 1 71 ? 2.28 -6.078 -7.269 1 97.3 71 TRP B C 1
ATOM 1664 O O . TRP B 1 71 ? 3.157 -5.917 -8.121 1 97.3 71 TRP B O 1
ATOM 1674 N N . THR B 1 72 ? 2.14 -5.373 -6.151 1 95.43 72 THR B N 1
ATOM 1675 C CA . THR B 1 72 ? 3.084 -4.323 -5.783 1 95.43 72 THR B CA 1
ATOM 1676 C C . THR B 1 72 ? 3.539 -4.49 -4.336 1 95.43 72 THR B C 1
ATOM 1678 O O . THR B 1 72 ? 2.746 -4.865 -3.469 1 95.43 72 THR B O 1
ATOM 1681 N N . PHE B 1 73 ? 4.8 -4.24 -4.095 1 96.04 73 PHE B N 1
ATOM 1682 C CA . PHE B 1 73 ? 5.373 -4.227 -2.754 1 96.04 73 PHE B CA 1
ATOM 1683 C C . PHE B 1 73 ? 5.581 -2.797 -2.269 1 96.04 73 PHE B C 1
ATOM 1685 O O . PHE B 1 73 ? 6.041 -1.94 -3.025 1 96.04 73 PHE B O 1
ATOM 1692 N N . MET B 1 74 ? 5.173 -2.581 -1.036 1 93.22 74 MET B N 1
ATOM 1693 C CA . MET B 1 74 ? 5.409 -1.285 -0.406 1 93.22 74 MET B CA 1
ATOM 1694 C C . MET B 1 74 ? 5.988 -1.458 0.994 1 93.22 74 MET B C 1
ATOM 1696 O O . MET B 1 74 ? 5.584 -2.361 1.73 1 93.22 74 MET B O 1
ATOM 1700 N N . SER B 1 75 ? 6.941 -0.618 1.369 1 92.83 75 SER B N 1
ATOM 1701 C CA . SER B 1 75 ? 7.506 -0.519 2.711 1 92.83 75 SER B CA 1
ATOM 1702 C C . SER B 1 75 ? 7.621 0.934 3.157 1 92.83 75 SER B C 1
ATOM 1704 O O . SER B 1 75 ? 7.098 1.835 2.498 1 92.83 75 SER B O 1
ATOM 1706 N N . GLY B 1 76 ? 8.136 1.167 4.261 1 90.73 76 GLY B N 1
ATOM 1707 C CA . GLY B 1 76 ? 8.33 2.525 4.743 1 90.73 76 GLY B CA 1
ATOM 1708 C C . GLY B 1 76 ? 9.144 3.384 3.795 1 90.73 76 GLY B C 1
ATOM 1709 O O . GLY B 1 76 ? 9.014 4.61 3.793 1 90.73 76 GLY B O 1
ATOM 1710 N N . ARG B 1 77 ? 9.887 2.734 2.854 1 85.81 77 ARG B N 1
ATOM 1711 C CA . ARG B 1 77 ? 10.843 3.546 2.109 1 85.81 77 ARG B CA 1
ATOM 1712 C C . ARG B 1 77 ? 10.669 3.356 0.606 1 85.81 77 ARG B C 1
ATOM 1714 O O . ARG B 1 77 ? 11.103 4.196 -0.186 1 85.81 77 ARG B O 1
ATOM 1721 N N . VAL B 1 78 ? 10.04 2.274 0.204 1 85.93 78 VAL B N 1
ATOM 1722 C CA . VAL B 1 78 ? 10.067 1.999 -1.229 1 85.93 78 VAL B CA 1
ATOM 1723 C C . VAL B 1 78 ? 8.737 1.387 -1.663 1 85.93 78 VAL B C 1
ATOM 1725 O O . VAL B 1 78 ? 8.079 0.698 -0.881 1 85.93 78 VAL B O 1
ATOM 1728 N N . SER B 1 79 ? 8.355 1.689 -2.817 1 89.06 79 SER B N 1
ATOM 1729 C CA . SER B 1 79 ? 7.325 0.981 -3.57 1 89.06 79 SER B CA 1
ATOM 1730 C C . SER B 1 79 ? 7.904 0.334 -4.824 1 89.06 79 SER B C 1
ATOM 1732 O O . SER B 1 79 ? 8.673 0.962 -5.554 1 89.06 79 SER B O 1
ATOM 1734 N N . ARG B 1 80 ? 7.624 -0.976 -5.012 1 92.34 80 ARG B N 1
ATOM 1735 C CA . ARG B 1 80 ? 8.161 -1.702 -6.158 1 92.34 80 ARG B CA 1
ATOM 1736 C C . ARG B 1 80 ? 7.081 -2.547 -6.826 1 92.34 80 ARG B C 1
ATOM 1738 O O . ARG B 1 80 ? 6.303 -3.219 -6.146 1 92.34 80 ARG B O 1
ATOM 1745 N N . ASP B 1 81 ? 7.137 -2.47 -8.126 1 93.77 81 ASP B N 1
ATOM 1746 C CA . ASP B 1 81 ? 6.306 -3.403 -8.881 1 93.77 81 ASP B CA 1
ATOM 1747 C C . ASP B 1 81 ? 6.874 -4.819 -8.819 1 93.77 81 ASP B C 1
ATOM 1749 O O . ASP B 1 81 ? 8.049 -5.035 -9.122 1 93.77 81 ASP B O 1
ATOM 1753 N N . ILE B 1 82 ? 6.046 -5.632 -8.449 1 97.27 82 ILE B N 1
ATOM 1754 C CA . ILE B 1 82 ? 6.491 -7.02 -8.416 1 97.27 82 ILE B CA 1
ATOM 1755 C C . ILE B 1 82 ? 6.219 -7.682 -9.765 1 97.27 82 ILE B C 1
ATOM 1757 O O . ILE B 1 82 ? 7.091 -8.354 -10.321 1 97.27 82 ILE B O 1
ATOM 1761 N N . GLY B 1 83 ? 4.916 -7.487 -10.276 1 96.43 83 GLY B N 1
ATOM 1762 C CA . GLY B 1 83 ? 4.547 -8.068 -11.557 1 96.43 83 GLY B CA 1
ATOM 1763 C C . GLY B 1 83 ? 3.071 -7.922 -11.875 1 96.43 83 GLY B C 1
ATOM 1764 O O . GLY B 1 83 ? 2.292 -7.464 -11.036 1 96.43 83 GLY B O 1
ATOM 1765 N N . ALA B 1 84 ? 2.791 -8.253 -13.163 1 96.59 84 ALA B N 1
ATOM 1766 C CA . ALA B 1 84 ? 1.422 -8.245 -13.673 1 96.59 84 ALA B CA 1
ATOM 1767 C C . ALA B 1 84 ? 1.182 -9.42 -14.617 1 96.59 84 ALA B C 1
ATOM 1769 O O . ALA B 1 84 ? 2.065 -9.791 -15.394 1 96.59 84 ALA B O 1
ATOM 1770 N N . TRP B 1 85 ? 0.016 -9.979 -14.476 1 95.99 85 TRP B N 1
ATOM 1771 C CA . TRP B 1 85 ? -0.283 -11.086 -15.379 1 95.99 85 TRP B CA 1
ATOM 1772 C C . TRP B 1 85 ? -1.789 -11.279 -15.524 1 95.99 85 TRP B C 1
ATOM 1774 O O . TRP B 1 85 ? -2.569 -10.737 -14.737 1 95.99 85 TRP B O 1
ATOM 1784 N N . GLN B 1 86 ? -2.119 -11.896 -16.58 1 94.8 86 GLN B N 1
ATOM 1785 C CA . GLN B 1 86 ? -3.467 -12.412 -16.797 1 94.8 86 GLN B CA 1
ATOM 1786 C C . GLN B 1 86 ? -3.522 -13.92 -16.569 1 94.8 86 GLN B C 1
ATOM 1788 O O . GLN B 1 86 ? -2.774 -14.675 -17.194 1 94.8 86 GLN B O 1
ATOM 1793 N N . PRO B 1 87 ? -4.371 -14.223 -15.616 1 86.52 87 PRO B N 1
ATOM 1794 C CA . PRO B 1 87 ? -4.49 -15.668 -15.404 1 86.52 87 PRO B CA 1
ATOM 1795 C C . PRO B 1 87 ? -4.698 -16.44 -16.704 1 86.52 87 PRO B C 1
ATOM 1797 O O . PRO B 1 87 ? -5.669 -16.194 -17.424 1 86.52 87 PRO B O 1
ATOM 1800 N N . GLY B 1 88 ? -3.812 -17.409 -16.969 1 83.42 88 GLY B N 1
ATOM 1801 C CA . GLY B 1 88 ? -3.876 -18.195 -18.191 1 83.42 88 GLY B CA 1
ATOM 1802 C C . GLY B 1 88 ? -3.325 -17.463 -19.401 1 83.42 88 GLY B C 1
ATOM 1803 O O . GLY B 1 88 ? -3.371 -17.98 -20.519 1 83.42 88 GLY B O 1
ATOM 1804 N N . GLY B 1 89 ? -2.79 -16.308 -19.199 1 90.2 89 GLY B N 1
ATOM 1805 C CA . GLY B 1 89 ? -2.264 -15.491 -20.281 1 90.2 89 GLY B CA 1
ATOM 1806 C C . GLY B 1 89 ? -0.819 -15.08 -20.071 1 90.2 89 GLY B C 1
ATOM 1807 O O . GLY B 1 89 ? 0.042 -15.926 -19.82 1 90.2 89 GLY B O 1
ATOM 1808 N N . PHE B 1 90 ? -0.608 -13.876 -20.236 1 89.58 90 PHE B N 1
ATOM 1809 C CA . PHE B 1 90 ? 0.758 -13.38 -20.126 1 89.58 90 PHE B CA 1
ATOM 1810 C C . PHE B 1 90 ? 1.177 -13.265 -18.665 1 89.58 90 PHE B C 1
ATOM 1812 O O . PHE B 1 90 ? 0.328 -13.219 -17.772 1 89.58 90 PHE B O 1
ATOM 1819 N N . THR B 1 91 ? 2.433 -13.339 -18.491 1 92.28 91 THR B N 1
ATOM 1820 C CA . THR B 1 91 ? 3.058 -13.089 -17.196 1 92.28 91 THR B CA 1
ATOM 1821 C C . THR B 1 91 ? 4.283 -12.193 -17.351 1 92.28 91 THR B C 1
ATOM 1823 O O . THR B 1 91 ? 5.164 -12.472 -18.167 1 92.28 91 THR B O 1
ATOM 1826 N N . ASN B 1 92 ? 4.255 -11.051 -16.637 1 94.43 92 ASN B N 1
ATOM 1827 C CA . ASN B 1 92 ? 5.388 -10.135 -16.567 1 94.43 92 ASN B CA 1
ATOM 1828 C C . ASN B 1 92 ? 5.833 -9.903 -15.126 1 94.43 92 ASN B C 1
ATOM 1830 O O . ASN B 1 92 ? 5.158 -9.204 -14.368 1 94.43 92 ASN B O 1
ATOM 1834 N N . VAL B 1 93 ? 6.976 -10.457 -14.831 1 95.06 93 VAL B N 1
ATOM 1835 C CA . VAL B 1 93 ? 7.518 -10.307 -13.484 1 95.06 93 VAL B CA 1
ATOM 1836 C C . VAL B 1 93 ? 8.733 -9.383 -13.516 1 95.06 93 VAL B C 1
ATOM 1838 O O . VAL B 1 93 ? 9.572 -9.481 -14.415 1 95.06 93 VAL B O 1
ATOM 1841 N N . SER B 1 94 ? 8.794 -8.482 -12.592 1 93.86 94 SER B N 1
ATOM 1842 C CA . SER B 1 94 ? 9.913 -7.547 -12.544 1 93.86 94 SER B CA 1
ATOM 1843 C C . SER B 1 94 ? 11.235 -8.276 -12.334 1 93.86 94 SER B C 1
ATOM 1845 O O . SER B 1 94 ? 11.264 -9.366 -11.759 1 93.86 94 SER B O 1
ATOM 1847 N N . GLU B 1 95 ? 12.339 -7.7 -12.785 1 90.28 95 GLU B N 1
ATOM 1848 C CA . GLU B 1 95 ? 13.664 -8.312 -12.766 1 90.28 95 GLU B CA 1
ATOM 1849 C C . GLU B 1 95 ? 14.093 -8.658 -11.343 1 90.28 95 GLU B C 1
ATOM 1851 O O . GLU B 1 95 ? 14.688 -9.712 -11.107 1 90.28 95 GLU B O 1
ATOM 1856 N N . ASP B 1 96 ? 13.756 -7.824 -10.423 1 88.93 96 ASP B N 1
ATOM 1857 C CA . ASP B 1 96 ? 14.185 -8.008 -9.04 1 88.93 96 ASP B CA 1
ATOM 1858 C C . ASP B 1 96 ? 13.539 -9.247 -8.425 1 88.93 96 ASP B C 1
ATOM 1860 O O . ASP B 1 96 ? 13.993 -9.741 -7.391 1 88.93 96 ASP B O 1
ATOM 1864 N N . TYR B 1 97 ? 12.47 -9.745 -9.089 1 93.95 97 TYR B N 1
ATOM 1865 C CA . TYR B 1 97 ? 11.677 -10.805 -8.477 1 93.95 97 TYR B CA 1
ATOM 1866 C C . TYR B 1 97 ? 11.655 -12.048 -9.358 1 93.95 97 TYR B C 1
ATOM 1868 O O . TYR B 1 97 ? 11.037 -13.055 -9.005 1 93.95 97 TYR B O 1
ATOM 1876 N N . MET B 1 98 ? 12.216 -12.059 -10.495 1 92.18 98 MET B N 1
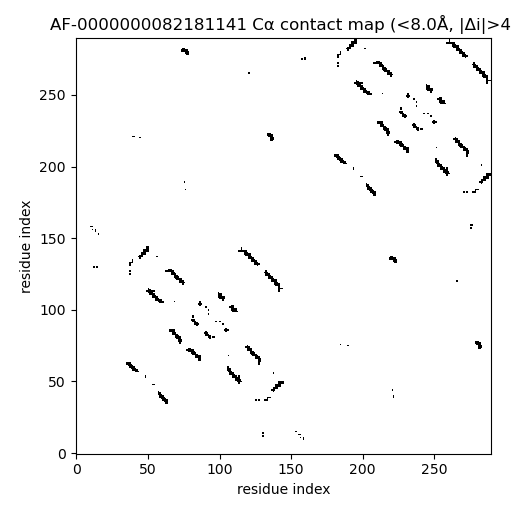ATOM 1877 C CA . MET B 1 98 ? 12.063 -13.053 -11.553 1 92.18 98 MET B CA 1
ATOM 1878 C C . MET B 1 98 ? 12.402 -14.449 -11.04 1 92.18 98 MET B C 1
ATOM 1880 O O . MET B 1 98 ? 11.78 -15.432 -11.447 1 92.18 98 MET B O 1
ATOM 1884 N N . ASP B 1 99 ? 13.252 -14.598 -10.094 1 94.46 99 ASP B N 1
ATOM 1885 C CA . ASP B 1 99 ? 13.653 -15.931 -9.654 1 94.46 99 ASP B CA 1
ATOM 1886 C C . ASP B 1 99 ? 12.898 -16.343 -8.392 1 94.46 99 ASP B C 1
ATOM 1888 O O . ASP B 1 99 ? 13.076 -17.455 -7.89 1 94.46 99 ASP B O 1
ATOM 1892 N N . ARG B 1 100 ? 12.025 -15.521 -7.944 1 97.5 100 ARG B N 1
ATOM 1893 C CA . ARG B 1 100 ? 11.482 -15.818 -6.622 1 97.5 100 ARG B CA 1
ATOM 1894 C C . ARG B 1 100 ? 9.958 -15.8 -6.64 1 97.5 100 ARG B C 1
ATOM 1896 O O . ARG B 1 100 ? 9.315 -16.229 -5.679 1 97.5 100 ARG B O 1
ATOM 1903 N N . ILE B 1 101 ? 9.374 -15.378 -7.752 1 97.51 101 ILE B N 1
ATOM 1904 C CA . ILE B 1 101 ? 7.923 -15.239 -7.79 1 97.51 101 ILE B CA 1
ATOM 1905 C C . ILE B 1 101 ? 7.307 -16.449 -8.489 1 97.51 101 ILE B C 1
ATOM 1907 O O . ILE B 1 101 ? 7.789 -16.88 -9.539 1 97.51 101 ILE B O 1
ATOM 1911 N N . LEU B 1 102 ? 6.316 -16.937 -7.944 1 95.82 102 LEU B N 1
ATOM 1912 C CA . LEU B 1 102 ? 5.424 -17.915 -8.558 1 95.82 102 LEU B CA 1
ATOM 1913 C C . LEU B 1 102 ? 4.029 -17.332 -8.751 1 95.82 102 LEU B C 1
ATOM 1915 O O . LEU B 1 102 ? 3.407 -16.868 -7.793 1 95.82 102 LEU B O 1
ATOM 1919 N N . THR B 1 103 ? 3.55 -17.378 -9.971 1 95.95 103 THR B N 1
ATOM 1920 C CA . THR B 1 103 ? 2.222 -16.86 -10.283 1 95.95 103 THR B CA 1
ATOM 1921 C C . THR B 1 103 ? 1.214 -17.998 -10.414 1 95.95 103 THR B C 1
ATOM 1923 O O . THR B 1 103 ? 1.525 -19.047 -10.981 1 95.95 103 THR B O 1
ATOM 1926 N N . TYR B 1 104 ? 0.041 -17.786 -9.895 1 95.44 104 TYR B N 1
ATOM 1927 C CA . TYR B 1 104 ? -1.006 -18.797 -9.989 1 95.44 104 TYR B CA 1
ATOM 1928 C C . TYR B 1 104 ? -2.158 -18.31 -10.86 1 95.44 104 TYR B C 1
ATOM 1930 O O . TYR B 1 104 ? -2.388 -17.104 -10.979 1 95.44 104 TYR B O 1
ATOM 1938 N N . THR B 1 105 ? -2.985 -19.197 -11.394 1 94.63 105 THR B N 1
ATOM 1939 C CA . THR B 1 105 ? -4.029 -18.873 -12.361 1 94.63 105 THR B CA 1
ATOM 1940 C C . THR B 1 105 ? -5.203 -18.178 -11.677 1 94.63 105 THR B C 1
ATOM 1942 O O . THR B 1 105 ? -6.003 -17.509 -12.334 1 94.63 105 THR B O 1
ATOM 1945 N N . ASN B 1 106 ? -5.261 -18.296 -10.365 1 95.1 106 ASN B N 1
ATOM 1946 C CA . ASN B 1 106 ? -6.373 -17.65 -9.675 1 95.1 106 ASN B CA 1
ATOM 1947 C C . ASN B 1 106 ? -6.005 -16.242 -9.215 1 95.1 106 ASN B C 1
ATOM 1949 O O . ASN B 1 106 ? -6.8 -15.574 -8.551 1 95.1 106 ASN B O 1
ATOM 1953 N N . GLY B 1 107 ? -4.757 -15.841 -9.47 1 96.14 107 GLY B N 1
ATOM 1954 C CA . GLY B 1 107 ? -4.32 -14.5 -9.117 1 96.14 107 GLY B CA 1
ATOM 1955 C C . GLY B 1 107 ? -3.414 -14.467 -7.901 1 96.14 107 GLY B C 1
ATOM 1956 O O . GLY B 1 107 ? -2.805 -13.438 -7.602 1 96.14 107 GLY B O 1
ATOM 1957 N N . SER B 1 108 ? -3.242 -15.611 -7.166 1 97.6 108 SER B N 1
ATOM 1958 C CA . SER B 1 108 ? -2.353 -15.697 -6.012 1 97.6 108 SER B CA 1
ATOM 1959 C C . SER B 1 108 ? -0.894 -15.539 -6.425 1 97.6 108 SER B C 1
ATOM 1961 O O . SER B 1 108 ? -0.555 -15.696 -7.6 1 97.6 108 SER B O 1
ATOM 1963 N N . MET B 1 109 ? -0.133 -15.205 -5.421 1 97.99 109 MET B N 1
ATOM 1964 C CA . MET B 1 109 ? 1.297 -15.045 -5.669 1 97.99 109 MET B CA 1
ATOM 1965 C C . MET B 1 109 ? 2.118 -15.721 -4.575 1 97.99 109 MET B C 1
ATOM 1967 O O . MET B 1 109 ? 1.844 -15.541 -3.387 1 97.99 109 MET B O 1
ATOM 1971 N N . GLY B 1 110 ? 3.07 -16.489 -4.997 1 98.34 110 GLY B N 1
ATOM 1972 C CA . GLY B 1 110 ? 4.063 -17.021 -4.078 1 98.34 110 GLY B CA 1
ATOM 1973 C C . GLY B 1 110 ? 5.384 -16.277 -4.131 1 98.34 110 GLY B C 1
ATOM 1974 O O . GLY B 1 110 ? 5.836 -15.88 -5.207 1 98.34 110 GLY B O 1
ATOM 1975 N N . LEU B 1 111 ? 5.958 -16.085 -3.042 1 98.59 111 LEU B N 1
ATOM 1976 C CA . LEU B 1 111 ? 7.293 -15.507 -2.936 1 98.59 111 LEU B CA 1
ATOM 1977 C C . LEU B 1 111 ? 8.231 -16.44 -2.176 1 98.59 111 LEU B C 1
ATOM 1979 O O . LEU B 1 111 ? 7.969 -16.785 -1.022 1 98.59 111 LEU B O 1
ATOM 1983 N N . SER B 1 112 ? 9.276 -16.775 -2.819 1 98.21 112 SER B N 1
ATOM 1984 C CA . SER B 1 112 ? 10.181 -17.761 -2.236 1 98.21 112 SER B CA 1
ATOM 1985 C C . SER B 1 112 ? 11.404 -17.091 -1.619 1 98.21 112 SER B C 1
ATOM 1987 O O . SER B 1 112 ? 11.672 -15.915 -1.878 1 98.21 112 SER B O 1
ATOM 1989 N N . ASP B 1 113 ? 12.06 -17.787 -0.75 1 97.31 113 ASP B N 1
ATOM 1990 C CA . ASP B 1 113 ? 13.342 -17.366 -0.193 1 97.31 113 ASP B CA 1
ATOM 1991 C C . ASP B 1 113 ? 13.243 -15.97 0.418 1 97.31 113 ASP B C 1
ATOM 1993 O O . ASP B 1 113 ? 13.988 -15.065 0.035 1 97.31 113 ASP B O 1
ATOM 1997 N N . LEU B 1 114 ? 12.406 -15.927 1.346 1 98.03 114 LEU B N 1
ATOM 1998 C CA . LEU B 1 114 ? 12.109 -14.651 1.988 1 98.03 114 LEU B CA 1
ATOM 1999 C C . LEU B 1 114 ? 13.361 -14.059 2.626 1 98.03 114 LEU B C 1
ATOM 2001 O O . LEU B 1 114 ? 14.17 -14.786 3.207 1 98.03 114 LEU B O 1
ATOM 2005 N N . ARG B 1 115 ? 13.447 -12.775 2.538 1 96.68 115 ARG B N 1
ATOM 2006 C CA . ARG B 1 115 ? 14.469 -11.954 3.181 1 96.68 115 ARG B CA 1
ATOM 2007 C C . ARG B 1 115 ? 13.84 -10.949 4.14 1 96.68 115 ARG B C 1
ATOM 2009 O O . ARG B 1 115 ? 12.66 -10.615 4.012 1 96.68 115 ARG B O 1
ATOM 2016 N N . ILE B 1 116 ? 14.57 -10.469 5.059 1 96.11 116 ILE B N 1
ATOM 2017 C CA . ILE B 1 116 ? 14.071 -9.479 6.007 1 96.11 116 ILE B CA 1
ATOM 2018 C C . ILE B 1 116 ? 13.501 -8.281 5.251 1 96.11 116 ILE B C 1
ATOM 2020 O O . ILE B 1 116 ? 12.487 -7.709 5.657 1 96.11 116 ILE B O 1
ATOM 2024 N N . GLN B 1 117 ? 14.101 -7.972 4.095 1 94.13 117 GLN B N 1
ATOM 2025 C CA . GLN B 1 117 ? 13.714 -6.805 3.31 1 94.13 117 GLN B CA 1
ATOM 2026 C C . GLN B 1 117 ? 12.365 -7.022 2.629 1 94.13 117 GLN B C 1
ATOM 2028 O O . GLN B 1 117 ? 11.773 -6.08 2.099 1 94.13 117 GLN B O 1
ATOM 2033 N N . ASP B 1 118 ? 11.94 -8.249 2.693 1 96.08 118 ASP B N 1
ATOM 2034 C CA . ASP B 1 118 ? 10.63 -8.523 2.11 1 96.08 118 ASP B CA 1
ATOM 2035 C C . ASP B 1 118 ? 9.509 -8.116 3.063 1 96.08 118 ASP B C 1
ATOM 2037 O O . ASP B 1 118 ? 8.335 -8.112 2.685 1 96.08 118 ASP B O 1
ATOM 2041 N N . THR B 1 119 ? 9.833 -7.788 4.364 1 95.3 119 THR B N 1
ATOM 2042 C CA . THR B 1 119 ? 8.833 -7.276 5.295 1 95.3 119 THR B CA 1
ATOM 2043 C C . THR B 1 119 ? 8.192 -6.001 4.753 1 95.3 119 THR B C 1
ATOM 2045 O O . THR B 1 119 ? 8.893 -5.06 4.376 1 95.3 1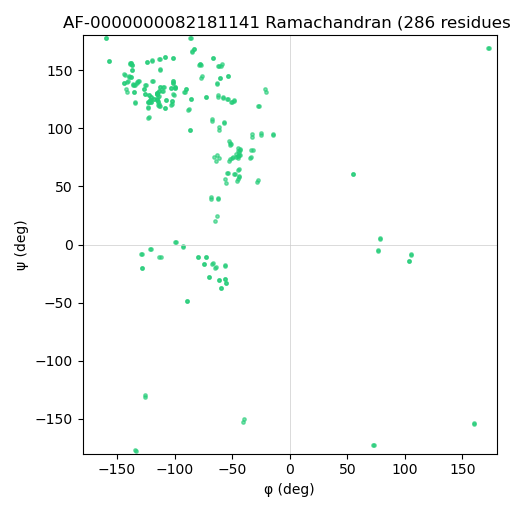19 THR B O 1
ATOM 2048 N N . GLY B 1 120 ? 6.857 -6.059 4.723 1 94.68 120 GLY B N 1
ATOM 2049 C CA . GLY B 1 120 ? 6.155 -4.895 4.207 1 94.68 120 GLY B CA 1
ATOM 2050 C C . GLY B 1 120 ? 4.74 -5.203 3.753 1 94.68 120 GLY B C 1
ATOM 2051 O O . GLY B 1 120 ? 4.077 -6.074 4.319 1 94.68 120 GLY B O 1
ATOM 2052 N N . PHE B 1 121 ? 4.304 -4.36 2.818 1 94.47 121 PHE B N 1
ATOM 2053 C CA . PHE B 1 121 ? 2.917 -4.4 2.369 1 94.47 121 PHE B CA 1
ATOM 2054 C C . PHE B 1 121 ? 2.834 -4.808 0.903 1 94.47 121 PHE B C 1
ATOM 2056 O O . PHE B 1 121 ? 3.591 -4.306 0.069 1 94.47 121 PHE B O 1
ATOM 2063 N N . TYR B 1 122 ? 1.993 -5.76 0.662 1 96.7 122 TYR B N 1
ATOM 2064 C CA . TYR B 1 122 ? 1.771 -6.257 -0.691 1 96.7 122 TYR B CA 1
ATOM 2065 C C . TYR B 1 122 ? 0.345 -5.978 -1.149 1 96.7 122 TYR B C 1
ATOM 2067 O O . TYR B 1 122 ? -0.614 -6.306 -0.447 1 96.7 122 TYR B O 1
ATOM 2075 N N . VAL B 1 123 ? 0.239 -5.437 -2.287 1 95.82 123 VAL B N 1
ATOM 2076 C CA . VAL B 1 123 ? -1.079 -5.056 -2.785 1 95.82 123 VAL B CA 1
ATOM 2077 C C . VAL B 1 123 ? -1.352 -5.757 -4.114 1 95.82 123 VAL B C 1
ATOM 2079 O O . VAL B 1 123 ? -0.519 -5.724 -5.022 1 95.82 123 VAL B O 1
ATOM 2082 N N . ILE B 1 124 ? -2.47 -6.38 -4.179 1 96.78 124 ILE B N 1
ATOM 2083 C CA . ILE B 1 124 ? -2.959 -6.87 -5.463 1 96.78 124 ILE B CA 1
ATOM 2084 C C . ILE B 1 124 ? -4.001 -5.903 -6.022 1 96.78 124 ILE B C 1
ATOM 2086 O O . ILE B 1 124 ? -4.883 -5.443 -5.293 1 96.78 124 ILE B O 1
ATOM 2090 N N . THR B 1 125 ? -3.902 -5.595 -7.228 1 95.64 125 THR B N 1
ATOM 2091 C CA . THR B 1 125 ? -4.911 -4.859 -7.981 1 95.64 125 THR B CA 1
ATOM 2092 C C . THR B 1 125 ? -5.511 -5.733 -9.079 1 95.64 125 THR B C 1
ATOM 2094 O O . THR B 1 125 ? -4.79 -6.232 -9.946 1 95.64 125 THR B O 1
ATOM 2097 N N . VAL B 1 126 ? -6.814 -5.871 -9.009 1 96.54 126 VAL B N 1
ATOM 2098 C CA . VAL B 1 126 ? -7.547 -6.662 -9.992 1 96.54 126 VAL B CA 1
ATOM 2099 C C . VAL B 1 126 ? -8.33 -5.736 -10.92 1 96.54 126 VAL B C 1
ATOM 2101 O O . VAL B 1 126 ? -9.144 -4.931 -10.462 1 96.54 126 VAL B O 1
ATOM 2104 N N . THR B 1 127 ? -8.091 -5.873 -12.195 1 95.58 127 THR B N 1
ATOM 2105 C CA . THR B 1 127 ? -8.738 -4.981 -13.151 1 95.58 127 THR B CA 1
ATOM 2106 C C . THR B 1 127 ? -9.481 -5.78 -14.219 1 95.58 127 THR B C 1
ATOM 2108 O O . THR B 1 127 ? -8.894 -6.641 -14.877 1 95.58 127 THR B O 1
ATOM 2111 N N . GLU B 1 128 ? -10.7 -5.393 -14.375 1 94.78 128 GLU B N 1
ATOM 2112 C CA . GLU B 1 128 ? -11.501 -5.968 -15.452 1 94.78 128 GLU B CA 1
ATOM 2113 C C . GLU B 1 128 ? -11.243 -5.251 -16.774 1 94.78 128 GLU B C 1
ATOM 2115 O O . GLU B 1 128 ? -10.622 -4.186 -16.798 1 94.78 128 GLU B O 1
ATOM 2120 N N . LEU B 1 129 ? -11.764 -5.91 -17.824 1 89.87 129 LEU B N 1
ATOM 2121 C CA . LEU B 1 129 ? -11.607 -5.318 -19.148 1 89.87 129 LEU B CA 1
ATOM 2122 C C . LEU B 1 129 ? -12.286 -3.955 -19.218 1 89.87 129 LEU B C 1
ATOM 2124 O O . LEU B 1 129 ? -11.847 -3.075 -19.962 1 89.87 129 LEU B O 1
ATOM 2128 N N . SER B 1 130 ? -13.323 -3.772 -18.475 1 89.66 130 SER B N 1
ATOM 2129 C CA . SER B 1 130 ? -14.059 -2.512 -18.454 1 89.66 130 SER B CA 1
ATOM 2130 C C . SER B 1 130 ? -13.199 -1.378 -17.908 1 89.66 130 SER B C 1
ATOM 2132 O O . SER B 1 130 ? -13.543 -0.203 -18.058 1 89.66 130 SER B O 1
ATOM 2134 N N . GLY B 1 131 ? -12.177 -1.774 -17.205 1 90.35 131 GLY B N 1
ATOM 2135 C CA . GLY B 1 131 ? -11.34 -0.77 -16.566 1 90.35 131 GLY B CA 1
ATOM 2136 C C . GLY B 1 131 ? -11.587 -0.649 -15.075 1 90.35 131 GLY B C 1
ATOM 2137 O O . GLY B 1 131 ? -10.819 0.004 -14.364 1 90.35 131 GLY B O 1
ATOM 2138 N N . SER B 1 132 ? -12.756 -1.259 -14.572 1 91.42 132 SER B N 1
ATOM 2139 C CA . SER B 1 132 ? -13.012 -1.299 -13.136 1 91.42 132 SER B CA 1
ATOM 2140 C C . SER B 1 132 ? -11.946 -2.109 -12.406 1 91.42 132 SER B C 1
ATOM 2142 O O . SER B 1 132 ? -11.512 -3.155 -12.892 1 91.42 132 SER B O 1
ATOM 2144 N N . SER B 1 133 ? -11.5 -1.586 -11.203 1 92.62 133 SER B N 1
ATOM 2145 C CA . SER B 1 133 ? -10.443 -2.273 -10.467 1 92.62 133 SER B CA 1
ATOM 2146 C C . SER B 1 133 ? -10.733 -2.288 -8.969 1 92.62 133 SER B C 1
ATOM 2148 O O . SER B 1 133 ? -11.532 -1.488 -8.478 1 92.62 133 SER B O 1
ATOM 2150 N N . LYS B 1 134 ? -10.169 -3.241 -8.314 1 92.89 134 LYS B N 1
ATOM 2151 C CA . LYS B 1 134 ? -10.235 -3.379 -6.862 1 92.89 134 LYS B CA 1
ATOM 2152 C C . LYS B 1 134 ? -8.89 -3.818 -6.29 1 92.89 134 LYS B C 1
ATOM 2154 O O . LYS B 1 134 ? -8.184 -4.625 -6.899 1 92.89 134 LYS B O 1
ATOM 2159 N N . ASP B 1 135 ? -8.608 -3.283 -5.096 1 93.67 135 ASP B N 1
ATOM 2160 C CA . ASP B 1 135 ? -7.357 -3.633 -4.43 1 93.67 135 ASP B CA 1
ATOM 2161 C C . ASP B 1 135 ? -7.617 -4.452 -3.168 1 93.67 135 ASP B C 1
ATOM 2163 O O . ASP B 1 135 ? -8.667 -4.315 -2.538 1 93.67 135 ASP B O 1
ATOM 2167 N N . ALA B 1 136 ? -6.66 -5.279 -2.863 1 94.11 136 ALA B N 1
ATOM 2168 C CA . ALA B 1 136 ? -6.538 -5.916 -1.554 1 94.11 136 ALA B CA 1
ATOM 2169 C C . ALA B 1 136 ? -5.089 -5.907 -1.074 1 94.11 136 ALA B C 1
ATOM 2171 O O . ALA B 1 136 ? -4.16 -5.899 -1.884 1 94.11 136 ALA B O 1
ATOM 2172 N N . GLY B 1 137 ? -4.942 -5.863 0.243 1 95.38 137 GLY B N 1
ATOM 2173 C CA . GLY B 1 137 ? -3.603 -5.727 0.794 1 95.38 137 GLY B CA 1
ATOM 2174 C C . GLY B 1 137 ? -3.245 -6.832 1.77 1 95.38 137 GLY B C 1
ATOM 2175 O O . GLY B 1 137 ? -4.127 -7.433 2.387 1 95.38 137 GLY B O 1
ATOM 2176 N N . PHE B 1 138 ? -1.949 -7.008 1.908 1 95.84 138 PHE B N 1
ATOM 2177 C CA . PHE B 1 138 ? -1.356 -7.983 2.816 1 95.84 138 PHE B CA 1
ATOM 2178 C C . PHE B 1 138 ? -0.179 -7.375 3.569 1 95.84 138 PHE B C 1
ATOM 2180 O O . PHE B 1 138 ? 0.627 -6.646 2.987 1 95.84 138 PHE B O 1
ATOM 2187 N N . VAL B 1 139 ? -0.146 -7.692 4.786 1 94.63 139 VAL B N 1
ATOM 2188 C CA . VAL B 1 139 ? 1.04 -7.372 5.573 1 94.63 139 VAL B CA 1
ATOM 2189 C C . VAL B 1 139 ? 1.902 -8.621 5.741 1 94.63 139 VAL B C 1
ATOM 2191 O O . VAL B 1 139 ? 1.403 -9.68 6.128 1 94.63 139 VAL B O 1
ATOM 2194 N N . LEU B 1 140 ? 3.175 -8.5 5.436 1 96.68 140 LEU B N 1
ATOM 2195 C CA . LEU B 1 140 ? 4.125 -9.582 5.673 1 96.68 140 LEU B CA 1
ATOM 2196 C C . LEU B 1 140 ? 5.207 -9.149 6.657 1 96.68 140 LEU B C 1
ATOM 2198 O O . LEU B 1 140 ? 5.842 -8.109 6.469 1 96.68 140 LEU B O 1
ATOM 2202 N N . ASN B 1 141 ? 5.34 -9.898 7.662 1 96.14 141 ASN B N 1
ATOM 2203 C CA . ASN B 1 141 ? 6.467 -9.777 8.58 1 96.14 141 ASN B CA 1
ATOM 2204 C C . ASN B 1 141 ? 7.438 -10.945 8.433 1 96.14 141 ASN B C 1
ATOM 2206 O O . ASN B 1 141 ? 7.06 -12.101 8.632 1 96.14 141 ASN B O 1
ATOM 2210 N N . VAL B 1 142 ? 8.619 -10.607 8.056 1 97.81 142 VAL B N 1
ATOM 2211 C CA . VAL B 1 142 ? 9.639 -11.641 7.911 1 97.81 142 VAL B CA 1
ATOM 2212 C C . VAL B 1 142 ? 10.585 -11.605 9.11 1 97.81 142 VAL B C 1
ATOM 2214 O O . VAL B 1 142 ? 11.182 -10.567 9.406 1 97.81 142 VAL B O 1
ATOM 2217 N N . GLU B 1 143 ? 10.692 -12.71 9.754 1 96.31 143 GLU B N 1
ATOM 2218 C CA . GLU B 1 143 ? 11.483 -12.757 10.979 1 96.31 143 GLU B CA 1
ATOM 2219 C C . GLU B 1 143 ? 12.708 -13.651 10.812 1 96.31 143 GLU B C 1
ATOM 2221 O O . GLU B 1 143 ? 12.639 -14.69 10.151 1 96.31 143 GLU B O 1
ATOM 2226 N N . GLY B 1 144 ? 13.875 -13.099 11.119 1 87.16 144 GLY B N 1
ATOM 2227 C CA . GLY B 1 144 ? 15.101 -13.88 11.111 1 87.16 144 GLY B CA 1
ATOM 2228 C C . GLY B 1 144 ? 15.24 -14.785 12.32 1 87.16 144 GLY B C 1
ATOM 2229 O O . GLY B 1 144 ? 14.59 -14.566 13.344 1 87.16 144 GLY B O 1
ATOM 2230 N N . GLU B 1 145 ? 15.824 -15.976 12.167 1 63.86 145 GLU B N 1
ATOM 2231 C CA . GLU B 1 145 ? 16.255 -16.753 13.326 1 63.86 145 GLU B CA 1
ATOM 2232 C C . GLU B 1 145 ? 17.351 -16.028 14.1 1 63.86 145 GLU B C 1
ATOM 2234 O O . GLU B 1 145 ? 18.103 -15.237 13.528 1 63.86 145 GLU B O 1
#

Sequence (290 aa):
NTNQIYQLLFICHTLKNTVPLSFPSSLHYVLPPAAGAISIRSPQHSLTRPVQQDVLFSVDISCVGIPTVQWTFMSGRVSRDIGAWQPGGFTNVSEDYMDRILTYTNGSMGLSDLRIQDTGFYVITVTELSGSSKDAGFVLNVEGENTNQIYQLLFICHTLKNTVPLSFPSSLHYVLPPAAGAISIRSPQHSLTRPVQQDVLFSVDISCVGIPTVQWTFMSGRVSRDIGAWQPGGFTNVSEDYMDRILTYTNGSMGLSDLRIQDTGFYVITVTELSGSSKDAGFVLNVEGE

Organism: Oncorhynchus tshawytscha (NCBI:txid74940)

Solvent-accessible surface area (backbone atoms only — not comparable to full-atom values): 16827 Å² total; per-residue (Å²): 140,79,78,75,73,72,72,72,70,78,68,70,72,63,79,75,78,75,73,76,83,70,82,78,72,89,65,73,70,63,70,63,75,72,66,62,66,71,40,79,43,56,94,66,43,71,46,76,43,52,47,60,37,66,48,70,53,59,49,48,68,43,59,56,76,78,35,42,36,34,38,34,40,35,26,55,69,43,65,43,72,42,30,39,32,28,55,91,60,57,75,47,62,30,82,96,36,58,91,35,59,44,83,43,67,61,66,23,40,32,41,46,61,36,41,61,83,64,36,28,36,38,36,40,40,42,28,32,84,88,63,56,67,49,42,33,28,31,40,37,42,39,38,75,132,140,79,79,75,74,73,72,74,70,77,69,70,73,64,79,75,78,72,73,77,82,70,83,78,73,90,64,74,69,63,69,63,74,72,66,62,65,70,42,77,42,57,96,65,43,70,47,76,44,51,48,61,34,67,47,71,51,58,49,47,67,44,56,56,76,78,35,42,36,35,38,34,40,35,27,54,69,44,65,44,72,43,28,40,31,27,54,90,60,58,76,47,60,30,80,94,37,57,90,34,59,43,82,42,66,61,64,24,40,32,40,45,60,36,42,63,83,66,36,31,34,37,34,41,37,42,29,31,85,88,63,57,68,49,42,33,28,32,39,37,42,39,39,74,133

Radius of gyration: 20.85 Å; Cα contacts (8 Å, |Δi|>4): 577; chains: 2; bounding box: 70×55×59 Å